Protein AF-A0A061MY81-F1 (afdb_monomer)

pLDDT: mean 91.56, std 10.03, range [40.41, 98.31]

Sequence (211 aa):
MEGIDSQPEEIVNRIEQLQTISQQIAKDVEDVEKTARQSHILAINTGIEAAHTRAGKHFAVIAEEIRKLAVASQHTGSVIAKSAQSIEHVATRTSTLLKEQEQTLQVKTNALVNTETHLATMFEETKRLEERITDGEQSMKGMQVKYVDVTKMLSNHVHTYEELLKRIEAMITAATAQHQQNLESTQSIQQLVNTVKSLRTNIQTLNNGID

Foldseek 3Di:
DVPPVVVLVVLLVVLVVLLVVLVVLLVVLVVQLVVLVVLLVVLVVQLVVLVVDPNSPVSNVVSVVSNVVSVVSNVVSVVSNVVSVVSNVVSVVVVVVSVVVVVVVVVVVVVVVVVVVVVVVVVVVVVVVVVVVVVVVVVVVVVVVVVVVVVVVVVVVVVVVVVVVVVVVVVVVVVVVVVVVVVVVVVVVVVVVVVVVVVVVVVVVVVVVVD

Structure (mmCIF, N/CA/C/O backbone):
data_AF-A0A061MY81-F1
#
_entry.id   AF-A0A061MY81-F1
#
loop_
_atom_site.group_PDB
_atom_site.id
_atom_site.type_symbol
_atom_site.label_atom_id
_atom_site.label_alt_id
_atom_site.label_comp_id
_atom_site.label_asym_id
_atom_site.label_entity_id
_atom_site.label_seq_id
_atom_site.pdbx_PDB_ins_code
_atom_site.Cartn_x
_atom_site.Cartn_y
_atom_site.Cartn_z
_atom_site.occupancy
_atom_site.B_iso_or_equiv
_ato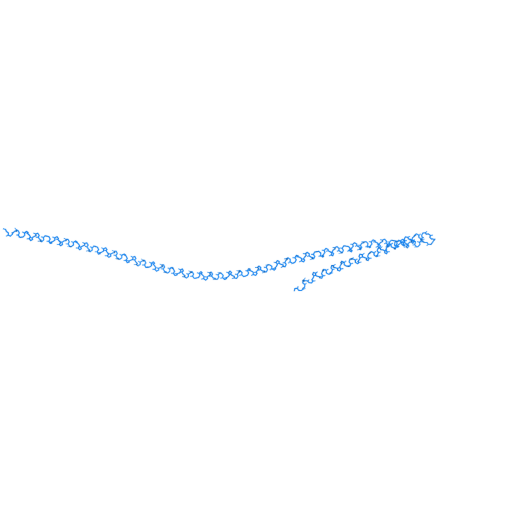m_site.auth_seq_id
_atom_site.auth_comp_id
_atom_site.auth_asym_id
_atom_site.auth_atom_id
_atom_site.pdbx_PDB_model_num
ATOM 1 N N . MET A 1 1 ? -6.930 -7.567 -17.021 1.00 44.19 1 MET A N 1
ATOM 2 C CA . MET A 1 1 ? -5.600 -7.263 -16.450 1.00 44.19 1 MET A CA 1
ATOM 3 C C . MET A 1 1 ? -4.443 -7.711 -17.348 1.00 44.19 1 MET A C 1
ATOM 5 O O . MET A 1 1 ? -3.347 -7.237 -17.120 1.00 44.19 1 MET A O 1
ATOM 9 N N . GLU A 1 2 ? -4.668 -8.487 -18.420 1.00 40.41 2 GLU A N 1
ATOM 10 C CA . GLU A 1 2 ? -3.607 -8.930 -19.357 1.00 40.41 2 GLU A CA 1
ATOM 11 C C . GLU A 1 2 ? -2.938 -7.818 -20.193 1.00 40.41 2 GLU A C 1
ATOM 13 O O . GLU A 1 2 ? -1.886 -8.045 -20.771 1.00 40.41 2 GLU A O 1
ATOM 18 N N . GLY A 1 3 ? -3.507 -6.608 -20.262 1.00 43.09 3 GLY A N 1
ATOM 19 C CA . GLY A 1 3 ? -2.946 -5.519 -21.077 1.00 43.09 3 GLY A CA 1
ATOM 20 C C . GLY A 1 3 ? -1.872 -4.659 -20.399 1.00 43.09 3 GLY A C 1
ATOM 21 O O . GLY A 1 3 ? -1.255 -3.845 -21.077 1.00 43.09 3 GLY A O 1
ATOM 22 N N . ILE A 1 4 ? -1.677 -4.783 -19.078 1.00 50.25 4 ILE A N 1
ATOM 23 C CA . ILE A 1 4 ? -0.690 -3.975 -18.333 1.00 50.25 4 ILE A CA 1
ATOM 24 C C . ILE A 1 4 ? 0.652 -4.712 -18.219 1.00 50.25 4 ILE A C 1
ATOM 26 O O . ILE A 1 4 ? 1.688 -4.059 -18.298 1.00 50.25 4 ILE A O 1
ATOM 30 N N . ASP A 1 5 ? 0.648 -6.045 -18.130 1.00 58.78 5 ASP A N 1
ATOM 31 C CA . ASP A 1 5 ? 1.885 -6.841 -18.054 1.00 58.78 5 ASP A CA 1
ATOM 32 C C . ASP A 1 5 ? 2.634 -6.932 -19.392 1.00 58.78 5 ASP A C 1
ATOM 34 O O . ASP A 1 5 ? 3.853 -7.069 -19.404 1.00 58.78 5 ASP A O 1
ATOM 38 N N . SER A 1 6 ? 1.951 -6.786 -20.533 1.00 61.38 6 SER A N 1
ATOM 39 C CA . SER A 1 6 ? 2.594 -6.913 -21.851 1.00 61.38 6 SER A CA 1
ATOM 40 C C . SER A 1 6 ? 3.306 -5.641 -22.330 1.00 61.38 6 SER A C 1
ATOM 42 O O . SER A 1 6 ? 4.163 -5.704 -23.210 1.00 61.38 6 SER A O 1
ATOM 44 N N . GLN A 1 7 ? 2.953 -4.465 -21.794 1.00 73.25 7 GLN A N 1
ATOM 45 C CA . GLN A 1 7 ? 3.527 -3.188 -22.243 1.00 73.25 7 GLN A CA 1
ATOM 46 C C . GLN A 1 7 ? 5.002 -3.008 -21.843 1.00 73.25 7 GLN A C 1
ATOM 48 O O . GLN A 1 7 ? 5.786 -2.593 -22.698 1.00 73.25 7 GLN A O 1
ATOM 53 N N . PRO A 1 8 ? 5.426 -3.316 -20.601 1.00 79.00 8 PRO A N 1
ATOM 54 C CA . PRO A 1 8 ? 6.834 -3.245 -20.218 1.00 79.00 8 PRO A CA 1
ATOM 55 C C . PRO A 1 8 ? 7.711 -4.186 -21.048 1.00 79.00 8 PRO A C 1
ATOM 57 O O . PRO A 1 8 ? 8.763 -3.763 -21.524 1.00 79.00 8 PRO A O 1
ATOM 60 N N . GLU A 1 9 ? 7.256 -5.420 -21.290 1.00 82.50 9 GLU A N 1
ATOM 61 C CA . GLU A 1 9 ? 7.977 -6.398 -22.116 1.00 82.50 9 GLU A CA 1
ATOM 62 C C . GLU A 1 9 ? 8.149 -5.919 -23.563 1.00 82.50 9 GLU A C 1
ATOM 64 O O . GLU A 1 9 ? 9.241 -6.011 -24.128 1.00 82.50 9 GLU A O 1
ATOM 69 N N . GLU A 1 10 ? 7.101 -5.339 -24.160 1.00 87.88 10 GLU A N 1
ATOM 70 C CA . GLU A 1 10 ? 7.182 -4.784 -25.512 1.00 87.88 10 GLU A CA 1
ATOM 71 C C . GLU A 1 10 ? 8.190 -3.624 -25.590 1.00 87.88 10 GLU A C 1
ATOM 73 O O . GLU A 1 10 ? 8.964 -3.523 -26.547 1.00 87.88 10 GLU A O 1
ATOM 78 N N . ILE A 1 11 ? 8.220 -2.752 -24.578 1.00 88.19 11 ILE A N 1
ATOM 79 C CA . ILE A 1 11 ? 9.163 -1.630 -24.533 1.00 88.19 11 ILE A CA 1
ATOM 80 C C . ILE A 1 11 ? 10.602 -2.138 -24.370 1.00 88.19 11 ILE A C 1
ATOM 82 O O . ILE A 1 11 ? 11.494 -1.637 -25.057 1.00 88.19 11 ILE A O 1
ATOM 86 N N . VAL A 1 12 ? 10.836 -3.138 -23.514 1.00 89.44 12 VAL A N 1
ATOM 87 C CA . VAL A 1 12 ? 12.160 -3.762 -23.347 1.00 89.44 12 VAL A CA 1
ATOM 88 C C . VAL A 1 12 ? 12.649 -4.345 -24.673 1.00 89.44 12 VAL A C 1
ATOM 90 O O . VAL A 1 12 ? 13.756 -4.022 -25.102 1.00 89.44 12 VAL A O 1
ATOM 93 N N . ASN A 1 13 ? 11.802 -5.090 -25.387 1.00 91.50 13 ASN A N 1
ATOM 94 C CA . ASN A 1 13 ? 12.148 -5.643 -26.698 1.00 91.50 13 ASN A CA 1
ATOM 95 C C . ASN A 1 13 ? 12.502 -4.537 -27.713 1.00 91.50 13 ASN A C 1
ATOM 97 O O . ASN A 1 13 ? 13.516 -4.608 -28.407 1.00 91.50 13 ASN A O 1
ATOM 101 N N . ARG A 1 14 ? 11.716 -3.453 -27.765 1.00 93.38 14 ARG A N 1
ATOM 102 C CA . ARG A 1 14 ? 12.001 -2.301 -28.643 1.00 93.38 14 ARG A CA 1
ATOM 103 C C . ARG A 1 14 ? 13.333 -1.620 -28.307 1.00 93.38 14 ARG A C 1
ATOM 105 O O . ARG A 1 14 ? 14.018 -1.149 -29.213 1.00 93.38 14 ARG A O 1
ATOM 112 N N . ILE A 1 15 ? 13.714 -1.564 -27.032 1.00 94.00 15 ILE A N 1
ATOM 113 C CA . ILE A 1 15 ? 15.009 -1.023 -26.596 1.00 94.00 15 ILE A CA 1
ATOM 114 C C . ILE A 1 15 ? 16.164 -1.914 -27.064 1.00 94.00 15 ILE A C 1
ATOM 116 O O . ILE A 1 15 ? 17.146 -1.394 -27.594 1.00 94.00 15 ILE A O 1
ATOM 120 N N . GLU A 1 16 ? 16.034 -3.235 -26.940 1.00 92.81 16 GLU A N 1
ATOM 121 C CA . GLU A 1 16 ? 17.033 -4.195 -27.436 1.00 92.81 16 GLU A CA 1
ATOM 122 C C . GLU A 1 16 ? 17.208 -4.095 -28.960 1.00 92.81 16 GLU A C 1
ATOM 124 O O . GLU A 1 16 ? 18.330 -4.105 -29.481 1.00 92.81 16 GLU A O 1
ATOM 129 N N . GLN A 1 17 ? 16.103 -3.909 -29.690 1.00 94.88 17 GLN A N 1
ATOM 130 C CA . GLN A 1 17 ? 16.137 -3.644 -31.129 1.00 94.88 17 GLN A CA 1
ATOM 131 C C . GLN A 1 17 ? 16.876 -2.338 -31.450 1.00 94.88 17 GLN A C 1
ATOM 133 O O . GLN A 1 17 ? 17.715 -2.323 -32.349 1.00 94.88 17 GLN A O 1
ATOM 138 N N . LEU A 1 18 ? 16.624 -1.252 -30.708 1.00 94.12 18 LEU A N 1
ATOM 139 C CA . LEU A 1 18 ? 17.331 0.023 -30.893 1.00 94.12 18 LEU A CA 1
ATOM 140 C C . LEU A 1 18 ? 18.836 -0.100 -30.639 1.00 94.12 18 LEU A C 1
ATOM 142 O O . LEU A 1 18 ? 19.625 0.473 -31.390 1.00 94.12 18 LEU A O 1
ATOM 146 N N . GLN A 1 19 ? 19.244 -0.854 -29.616 1.00 93.44 19 GLN A N 1
ATOM 147 C CA . GLN A 1 19 ? 20.658 -1.123 -29.344 1.00 93.44 19 GLN A CA 1
ATOM 148 C C . GLN A 1 19 ? 21.304 -1.893 -30.499 1.00 93.44 19 GLN A C 1
ATOM 150 O O . GLN A 1 19 ? 22.361 -1.495 -30.988 1.00 93.44 19 GLN A O 1
ATOM 155 N N . THR A 1 20 ? 20.629 -2.931 -30.997 1.00 95.25 20 THR A N 1
ATOM 156 C CA . THR A 1 20 ? 21.100 -3.735 -32.135 1.00 95.25 20 THR A CA 1
ATOM 157 C C . THR A 1 20 ? 21.240 -2.888 -33.403 1.00 95.25 20 THR A C 1
ATOM 159 O O . THR A 1 20 ? 22.268 -2.930 -34.077 1.00 95.25 20 THR A O 1
ATOM 162 N N . ILE A 1 21 ? 20.232 -2.066 -33.713 1.00 95.88 21 ILE A N 1
ATOM 163 C CA . ILE A 1 21 ? 20.251 -1.156 -34.867 1.00 95.88 21 ILE A CA 1
ATOM 164 C C . ILE A 1 21 ? 21.382 -0.134 -34.727 1.00 95.88 21 ILE A C 1
ATOM 166 O O . ILE A 1 21 ? 22.098 0.116 -35.692 1.00 95.88 21 ILE A O 1
ATOM 170 N N . SER A 1 22 ? 21.579 0.436 -33.537 1.00 95.25 22 SER A N 1
ATOM 171 C CA . SER A 1 22 ? 22.653 1.402 -33.292 1.00 95.25 22 SER A CA 1
ATOM 172 C C . SER A 1 22 ? 24.045 0.801 -33.521 1.00 95.25 22 SER A C 1
ATOM 174 O O . SER A 1 22 ? 24.882 1.403 -34.195 1.00 95.25 22 SER A O 1
ATOM 176 N N . GLN A 1 23 ? 24.272 -0.424 -33.038 1.00 93.94 23 GLN A N 1
ATOM 177 C CA . GLN A 1 23 ? 25.519 -1.159 -33.271 1.00 93.94 23 GLN A CA 1
ATOM 178 C C . GLN A 1 23 ? 25.744 -1.443 -34.759 1.00 93.94 23 GLN A C 1
ATOM 180 O O . GLN A 1 23 ? 26.863 -1.297 -35.255 1.00 93.94 23 GLN A O 1
ATOM 185 N N . GLN A 1 24 ? 24.683 -1.795 -35.490 1.00 96.69 24 GLN A N 1
ATOM 186 C CA . GLN A 1 24 ? 24.767 -1.996 -36.933 1.00 96.69 24 GLN A CA 1
ATOM 187 C C . GLN A 1 24 ? 25.107 -0.690 -37.668 1.00 96.69 24 GLN A C 1
ATOM 189 O O . GLN A 1 24 ? 25.999 -0.693 -38.511 1.00 96.69 24 GLN A O 1
ATOM 194 N N . ILE A 1 25 ? 24.486 0.437 -37.299 1.00 95.56 25 ILE A N 1
ATOM 195 C CA . ILE A 1 25 ? 24.810 1.756 -37.868 1.00 95.56 25 ILE A CA 1
ATOM 196 C C . ILE A 1 25 ? 26.280 2.108 -37.619 1.00 95.56 25 ILE A C 1
ATOM 198 O O . ILE A 1 25 ? 26.953 2.592 -38.526 1.00 95.56 25 ILE A O 1
ATOM 202 N N . ALA A 1 26 ? 26.798 1.863 -36.412 1.00 93.88 26 ALA A N 1
ATOM 203 C CA . ALA A 1 26 ? 28.199 2.134 -36.095 1.00 93.88 26 ALA A CA 1
ATOM 204 C C . ALA A 1 26 ? 29.157 1.344 -37.004 1.00 93.88 26 ALA A C 1
ATOM 206 O O . ALA A 1 26 ? 30.135 1.903 -37.503 1.00 93.88 26 ALA A O 1
ATOM 207 N N . LYS A 1 27 ? 28.838 0.073 -37.277 1.00 95.44 27 LYS A N 1
ATOM 208 C CA . LYS A 1 27 ? 29.596 -0.775 -38.203 1.00 95.44 27 LYS A CA 1
ATOM 209 C C . LYS A 1 27 ? 29.506 -0.284 -39.650 1.00 95.44 27 LYS A C 1
ATOM 211 O O . LYS A 1 27 ? 30.526 -0.179 -40.325 1.00 95.44 27 LYS A O 1
ATOM 216 N N . ASP A 1 28 ? 28.310 0.068 -40.114 1.00 95.75 28 ASP A N 1
ATOM 217 C CA . ASP A 1 28 ? 28.108 0.575 -41.476 1.00 95.75 28 ASP A CA 1
ATOM 218 C C . ASP A 1 28 ? 28.872 1.895 -41.694 1.00 95.75 28 ASP A C 1
ATOM 220 O O . ASP A 1 28 ? 29.457 2.127 -42.755 1.00 95.75 28 ASP A O 1
ATOM 224 N N . VAL A 1 29 ? 28.930 2.754 -40.670 1.00 96.06 29 VAL A N 1
ATOM 225 C CA . VAL A 1 29 ? 29.738 3.980 -40.693 1.00 96.06 29 VAL A CA 1
ATOM 226 C C . VAL A 1 29 ? 31.232 3.671 -40.789 1.00 96.06 29 VAL A C 1
ATOM 228 O O . VAL A 1 29 ? 31.928 4.342 -41.551 1.00 96.06 29 VAL A O 1
ATOM 231 N N . GLU A 1 30 ? 31.737 2.662 -40.076 1.00 94.56 30 GLU A N 1
ATOM 232 C CA . GLU A 1 30 ? 33.145 2.249 -40.164 1.00 94.56 30 GLU A CA 1
ATOM 233 C C . GLU A 1 30 ? 33.531 1.857 -41.604 1.00 94.56 30 GLU A C 1
ATOM 235 O O . GLU A 1 30 ? 34.583 2.271 -42.114 1.00 94.56 30 GLU A O 1
ATOM 240 N N . ASP A 1 31 ? 32.649 1.128 -42.294 1.00 95.69 31 ASP A N 1
ATOM 241 C CA . ASP A 1 31 ? 32.826 0.732 -43.694 1.00 95.69 31 ASP A CA 1
ATOM 242 C C . ASP A 1 31 ? 32.779 1.936 -44.656 1.00 95.69 31 ASP A C 1
ATOM 244 O O . ASP A 1 31 ? 33.599 2.038 -45.583 1.00 95.69 31 ASP A O 1
ATOM 248 N N . VAL A 1 32 ? 31.877 2.897 -44.417 1.00 94.19 32 VAL A N 1
ATOM 249 C CA . VAL A 1 32 ? 31.821 4.164 -45.169 1.00 94.19 32 VAL A CA 1
ATOM 250 C C . VAL A 1 32 ? 33.107 4.962 -44.976 1.00 94.19 32 VAL A C 1
ATOM 252 O O . VAL A 1 32 ? 33.710 5.406 -45.955 1.00 94.19 32 VAL A O 1
ATOM 255 N N . GLU A 1 33 ? 33.586 5.106 -43.741 1.00 93.94 33 GLU A N 1
ATOM 256 C CA . GLU A 1 33 ? 34.829 5.822 -43.470 1.00 93.94 33 GLU A CA 1
ATOM 257 C C . GLU A 1 33 ? 36.039 5.142 -44.122 1.00 93.94 33 GLU A C 1
ATOM 259 O O . GLU A 1 33 ? 36.937 5.825 -44.624 1.00 93.94 33 GLU A O 1
ATOM 264 N N . LYS A 1 34 ? 36.076 3.804 -44.149 1.00 95.25 34 LYS A N 1
ATOM 265 C CA . LYS A 1 34 ? 37.119 3.035 -44.841 1.00 95.25 34 LYS A CA 1
ATOM 266 C C . LYS A 1 34 ? 37.104 3.309 -46.343 1.00 95.25 34 LYS A C 1
ATOM 268 O O . LYS A 1 34 ? 38.159 3.602 -46.912 1.00 95.25 34 LYS A O 1
ATOM 273 N N . THR A 1 35 ? 35.926 3.289 -46.961 1.00 94.00 35 THR A N 1
ATOM 274 C CA . THR A 1 35 ? 35.744 3.591 -48.389 1.00 94.00 35 THR A CA 1
ATOM 275 C C . THR A 1 35 ? 36.138 5.035 -48.707 1.00 94.00 35 THR A C 1
ATOM 277 O O . THR A 1 35 ? 36.838 5.302 -49.688 1.00 94.00 35 THR A O 1
ATOM 280 N N . ALA A 1 36 ? 35.765 5.977 -47.841 1.00 95.06 36 ALA A N 1
ATOM 281 C CA . ALA A 1 36 ? 36.130 7.378 -47.975 1.00 95.06 36 ALA A CA 1
ATOM 282 C C . ALA A 1 36 ? 37.646 7.591 -47.812 1.00 95.06 36 ALA A C 1
ATOM 284 O O . ALA A 1 36 ? 38.254 8.292 -48.617 1.00 95.06 36 ALA A O 1
ATOM 285 N N . ARG A 1 37 ? 38.302 6.924 -46.847 1.00 94.75 37 ARG A N 1
ATOM 286 C CA . ARG A 1 37 ? 39.774 6.929 -46.702 1.00 94.75 37 ARG A CA 1
ATOM 287 C C . ARG A 1 37 ? 40.472 6.409 -47.961 1.00 94.75 37 ARG A C 1
ATOM 289 O O . ARG A 1 37 ? 41.412 7.040 -48.437 1.00 94.75 37 ARG A O 1
ATOM 296 N N . GLN A 1 38 ? 40.007 5.295 -48.522 1.00 95.69 38 GLN A N 1
ATOM 297 C CA . GLN A 1 38 ? 40.564 4.738 -49.759 1.00 95.69 38 GLN A CA 1
ATOM 298 C C . GLN A 1 38 ? 40.377 5.687 -50.947 1.00 95.69 38 GLN A C 1
ATOM 300 O O . GLN A 1 38 ? 41.323 5.927 -51.695 1.00 95.69 38 GLN A O 1
ATOM 305 N N . SER A 1 39 ? 39.188 6.279 -51.080 1.00 93.94 39 SER A N 1
ATOM 306 C CA . SER A 1 39 ? 38.881 7.259 -52.128 1.00 93.94 39 SER A CA 1
ATOM 307 C C . SER A 1 39 ? 39.744 8.515 -52.002 1.00 93.94 39 SER A C 1
ATOM 309 O O . SER A 1 39 ? 40.225 9.030 -53.006 1.00 93.94 39 SER A O 1
ATOM 311 N N . HIS A 1 40 ? 40.012 8.969 -50.772 1.00 93.06 40 HIS A N 1
ATOM 312 C CA . HIS A 1 40 ? 40.927 10.076 -50.495 1.00 93.06 40 HIS A CA 1
ATOM 313 C C . HIS A 1 40 ? 42.346 9.749 -50.989 1.00 93.06 40 HIS A C 1
ATOM 315 O O . HIS A 1 40 ? 42.937 10.534 -51.729 1.00 93.06 40 HIS A O 1
ATOM 321 N N . ILE A 1 41 ? 42.885 8.576 -50.637 1.00 93.81 41 ILE A N 1
ATOM 322 C CA . ILE A 1 41 ? 44.226 8.149 -51.074 1.00 93.81 41 ILE A CA 1
ATOM 323 C C . ILE A 1 41 ? 44.290 8.039 -52.604 1.00 93.81 41 ILE A C 1
ATOM 325 O O . ILE A 1 41 ? 45.233 8.534 -53.222 1.00 93.81 41 ILE A O 1
ATOM 329 N N . LEU A 1 42 ? 43.272 7.440 -53.229 1.00 93.25 42 LEU A N 1
ATOM 330 C CA . LEU A 1 42 ? 43.200 7.300 -54.683 1.00 93.25 42 LEU A CA 1
ATOM 331 C C . LEU A 1 42 ? 43.140 8.663 -55.386 1.00 93.25 42 LEU A C 1
ATOM 333 O O . LEU A 1 42 ? 43.816 8.864 -56.396 1.00 93.25 42 LEU A O 1
ATOM 337 N N . ALA A 1 43 ? 42.376 9.607 -54.836 1.00 93.19 43 ALA A N 1
ATOM 338 C CA . ALA A 1 43 ? 42.283 10.974 -55.332 1.00 93.19 43 ALA A CA 1
ATOM 339 C C . ALA A 1 43 ? 43.627 11.707 -55.260 1.00 93.19 43 ALA A C 1
ATOM 341 O O . ALA A 1 43 ? 44.030 12.328 -56.239 1.00 93.19 43 ALA A O 1
ATOM 342 N N . ILE A 1 44 ? 44.360 11.586 -54.147 1.00 89.94 44 ILE A N 1
ATOM 343 C CA . ILE A 1 44 ? 45.707 12.165 -54.017 1.00 89.94 44 ILE A CA 1
ATOM 344 C C . ILE A 1 44 ? 46.647 11.574 -55.072 1.00 89.94 44 ILE A C 1
ATOM 346 O O . ILE A 1 44 ? 47.293 12.326 -55.799 1.00 89.94 44 ILE A O 1
ATOM 350 N N . ASN A 1 45 ? 46.684 10.245 -55.202 1.00 89.75 45 ASN A N 1
ATOM 351 C CA . ASN A 1 45 ? 47.548 9.569 -56.173 1.00 89.75 45 ASN A CA 1
ATOM 352 C C . ASN A 1 45 ? 47.216 9.986 -57.615 1.00 89.75 45 ASN A C 1
ATOM 354 O O . ASN A 1 45 ? 48.114 10.263 -58.405 1.00 89.75 45 ASN A O 1
ATOM 358 N N . THR A 1 46 ? 45.925 10.107 -57.939 1.00 90.38 46 THR A N 1
ATOM 359 C CA . THR A 1 46 ? 45.459 10.558 -59.260 1.00 90.38 46 THR A CA 1
ATOM 360 C C . THR A 1 46 ? 45.812 12.024 -59.5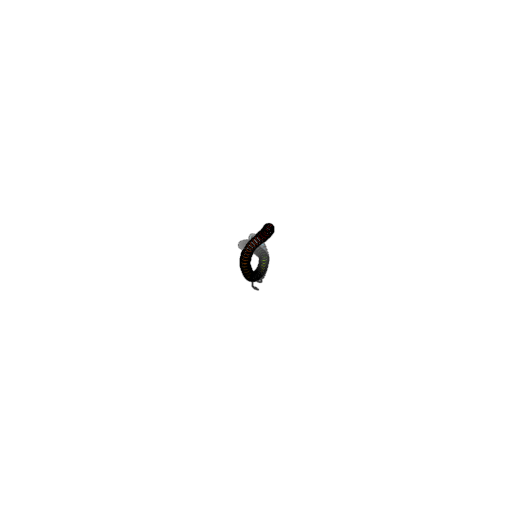12 1.00 90.38 46 THR A C 1
ATOM 362 O O . THR A 1 46 ? 46.211 12.377 -60.618 1.00 90.38 46 THR A O 1
ATOM 365 N N . GLY A 1 47 ? 45.704 12.884 -58.495 1.00 89.69 47 GLY A N 1
ATOM 366 C CA . GLY A 1 47 ? 46.091 14.292 -58.584 1.00 89.69 47 GLY A CA 1
ATOM 367 C C . GLY A 1 47 ? 47.591 14.479 -58.827 1.00 89.69 47 GLY A C 1
ATOM 368 O O . GLY A 1 47 ? 47.976 15.314 -59.645 1.00 89.69 47 GLY A O 1
ATOM 369 N N . ILE A 1 48 ? 48.431 13.666 -58.176 1.00 85.88 48 ILE A N 1
ATOM 370 C CA . ILE A 1 48 ? 49.886 13.640 -58.399 1.00 85.88 48 ILE A CA 1
ATOM 371 C C . ILE A 1 48 ? 50.198 13.214 -59.840 1.00 85.88 48 ILE A C 1
ATOM 373 O O . ILE A 1 48 ? 50.949 13.900 -60.534 1.00 85.88 48 ILE A O 1
ATOM 377 N N . GLU A 1 49 ? 49.584 12.132 -60.321 1.00 87.25 49 GLU A N 1
ATOM 378 C CA . GLU A 1 49 ? 49.803 11.621 -61.682 1.00 87.25 49 GLU A CA 1
ATOM 379 C C . GLU A 1 49 ? 49.307 12.608 -62.758 1.00 87.25 49 GLU A C 1
ATOM 381 O O . GLU A 1 49 ? 49.952 12.837 -63.786 1.00 87.25 49 GLU A O 1
ATOM 386 N N . ALA A 1 50 ? 48.188 13.286 -62.495 1.00 87.44 50 ALA A N 1
ATOM 387 C CA . ALA A 1 50 ? 47.648 14.334 -63.352 1.00 87.44 50 ALA A CA 1
ATOM 388 C C . ALA A 1 50 ? 48.589 15.550 -63.476 1.00 87.44 50 ALA A C 1
ATOM 390 O O . ALA A 1 50 ? 48.620 16.194 -64.525 1.00 87.44 50 ALA A O 1
ATOM 391 N N . ALA A 1 51 ? 49.395 15.856 -62.456 1.00 83.44 51 ALA A N 1
ATOM 392 C CA . ALA A 1 51 ? 50.408 16.910 -62.535 1.00 83.44 51 ALA A CA 1
ATOM 393 C C . ALA A 1 51 ? 51.624 16.514 -63.400 1.00 83.44 51 ALA A C 1
ATOM 395 O O . ALA A 1 51 ? 52.330 17.390 -63.901 1.00 83.44 51 ALA A O 1
ATOM 396 N N . HIS A 1 52 ? 51.859 15.212 -63.601 1.00 80.12 52 HIS A N 1
ATOM 397 C CA . HIS A 1 52 ? 53.019 14.677 -64.322 1.00 80.12 52 HIS A CA 1
ATOM 398 C C . HIS A 1 52 ? 52.809 14.593 -65.849 1.00 80.12 52 HIS A C 1
ATOM 400 O O . HIS A 1 52 ? 53.770 14.509 -66.615 1.00 80.12 52 HIS A O 1
ATOM 406 N N . THR A 1 53 ? 51.561 14.637 -66.327 1.00 78.44 53 THR A N 1
ATOM 407 C CA . THR A 1 53 ? 51.217 14.414 -67.743 1.00 78.44 53 THR A CA 1
ATOM 408 C C . THR A 1 53 ? 50.783 15.697 -68.464 1.00 78.44 53 THR A C 1
ATOM 410 O O . THR A 1 53 ? 50.079 16.544 -67.918 1.00 78.44 53 THR A O 1
ATOM 413 N N . ARG A 1 54 ? 51.133 15.840 -69.755 1.00 65.94 54 ARG A N 1
ATOM 414 C CA . ARG A 1 54 ? 50.780 17.023 -70.582 1.00 65.94 54 ARG A CA 1
ATOM 415 C C . ARG A 1 54 ? 49.266 17.269 -70.738 1.00 65.94 54 ARG A C 1
ATOM 417 O O . ARG A 1 54 ? 48.880 18.386 -71.068 1.00 65.94 54 ARG A O 1
ATOM 424 N N . ALA A 1 55 ? 48.420 16.260 -70.506 1.00 71.19 55 ALA A N 1
ATOM 425 C CA . ALA A 1 55 ? 46.958 16.328 -70.645 1.00 71.19 55 ALA A CA 1
ATOM 426 C C . ALA A 1 55 ? 46.191 16.333 -69.300 1.00 71.19 55 ALA A C 1
ATOM 428 O O . ALA A 1 55 ? 44.960 16.361 -69.292 1.00 71.19 55 ALA A O 1
ATOM 429 N N . GLY A 1 56 ? 46.883 16.326 -68.156 1.00 78.31 56 GLY A N 1
ATOM 430 C CA . GLY A 1 56 ? 46.281 16.023 -66.854 1.00 78.31 56 GLY A CA 1
ATOM 431 C C . GLY A 1 56 ? 45.416 17.113 -66.210 1.00 78.31 56 GLY A C 1
ATOM 432 O O . GLY A 1 56 ? 44.827 16.870 -65.163 1.00 78.31 56 GLY A O 1
ATOM 433 N N . LYS A 1 57 ? 45.241 18.292 -66.828 1.00 79.62 57 LYS A N 1
ATOM 434 C CA . LYS A 1 57 ? 44.425 19.386 -66.253 1.00 79.62 57 LYS A CA 1
ATOM 435 C C . LYS A 1 57 ? 42.995 18.965 -65.882 1.00 79.62 57 LYS A C 1
ATOM 437 O O . LYS A 1 57 ? 42.522 19.340 -64.817 1.00 79.62 57 LYS A O 1
ATOM 442 N N . HIS A 1 58 ? 42.318 18.183 -66.726 1.00 79.56 58 HIS A N 1
ATOM 443 C CA . HIS A 1 58 ? 40.955 17.714 -66.438 1.00 79.56 58 HIS A CA 1
ATOM 444 C C . HIS A 1 58 ? 40.936 16.633 -65.344 1.00 79.56 58 HIS A C 1
ATOM 446 O O . HIS A 1 58 ? 40.071 16.656 -64.472 1.00 79.56 58 HIS A O 1
ATOM 452 N N . PHE A 1 59 ? 41.927 15.735 -65.335 1.00 85.06 59 PHE A N 1
ATOM 453 C CA . PHE A 1 59 ? 42.066 14.702 -64.303 1.00 85.06 59 PHE A CA 1
ATOM 454 C C . PHE A 1 59 ? 42.406 15.285 -62.927 1.00 85.06 59 PHE A C 1
ATOM 456 O O . PHE A 1 59 ? 41.911 14.781 -61.924 1.00 85.06 59 PHE A O 1
ATOM 463 N N . ALA A 1 60 ? 43.166 16.381 -62.869 1.00 87.31 60 ALA A N 1
ATOM 464 C CA . ALA A 1 60 ? 43.467 17.084 -61.624 1.00 87.31 60 ALA A CA 1
ATOM 465 C C . ALA A 1 60 ? 42.207 17.686 -60.975 1.00 87.31 60 ALA A C 1
ATOM 467 O O . ALA A 1 60 ? 42.049 17.612 -59.758 1.00 87.31 60 ALA A O 1
ATOM 468 N N . VAL A 1 61 ? 41.282 18.233 -61.778 1.00 89.06 61 VAL A N 1
ATOM 469 C CA . VAL A 1 61 ? 39.998 18.760 -61.278 1.00 89.06 61 VAL A CA 1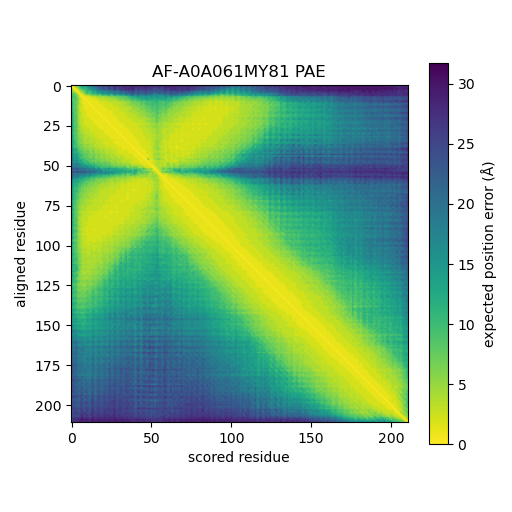
ATOM 470 C C . VAL A 1 61 ? 39.121 17.632 -60.731 1.00 89.06 61 VAL A C 1
ATOM 472 O O . VAL A 1 61 ? 38.565 17.765 -59.645 1.00 89.06 61 VAL A O 1
ATOM 475 N N . ILE A 1 62 ? 39.040 16.504 -61.444 1.00 90.06 62 ILE A N 1
ATOM 476 C CA . ILE A 1 62 ? 38.283 15.325 -60.994 1.00 90.06 62 ILE A CA 1
ATOM 477 C C . ILE A 1 62 ? 38.876 14.762 -59.695 1.00 90.06 62 ILE A C 1
ATOM 479 O O . ILE A 1 62 ? 38.137 14.467 -58.760 1.00 90.06 62 ILE A O 1
ATOM 483 N N . ALA A 1 63 ? 40.203 14.649 -59.610 1.00 92.25 63 ALA A N 1
ATOM 484 C CA . ALA A 1 63 ? 40.896 14.178 -58.417 1.00 92.25 63 ALA A CA 1
ATOM 485 C C . ALA A 1 63 ? 40.618 15.070 -57.196 1.00 92.25 63 ALA A C 1
ATOM 487 O O . ALA A 1 63 ? 40.300 14.561 -56.123 1.00 92.25 63 ALA A O 1
ATOM 488 N N . GLU A 1 64 ? 40.667 16.394 -57.354 1.00 92.62 64 GLU A N 1
ATOM 489 C CA . GLU A 1 64 ? 40.352 17.321 -56.262 1.00 92.62 64 GLU A CA 1
ATOM 490 C C . GLU A 1 64 ? 38.886 17.212 -55.812 1.00 92.62 64 GLU A C 1
ATOM 492 O O . GLU A 1 64 ? 38.601 17.271 -54.615 1.00 92.62 64 GLU A O 1
ATOM 497 N N . GLU A 1 65 ? 37.954 16.983 -56.738 1.00 94.38 65 GLU A N 1
ATOM 498 C CA . GLU A 1 65 ? 36.542 16.813 -56.395 1.00 94.38 65 GLU A CA 1
ATOM 499 C C . GLU A 1 65 ? 36.277 15.488 -55.659 1.00 94.38 65 GLU A C 1
ATOM 501 O O . GLU A 1 65 ? 35.576 15.474 -54.646 1.00 94.38 65 GLU A O 1
ATOM 506 N N . ILE A 1 66 ? 36.923 14.389 -56.073 1.00 94.25 66 ILE A N 1
ATOM 507 C CA . ILE A 1 66 ? 36.875 13.108 -55.342 1.00 94.25 66 ILE A CA 1
ATOM 508 C C . ILE A 1 66 ? 37.471 13.273 -53.938 1.00 94.25 66 ILE A C 1
ATOM 510 O O . ILE A 1 66 ? 36.910 12.759 -52.969 1.00 94.25 66 ILE A O 1
ATOM 514 N N . ARG A 1 67 ? 38.574 14.021 -53.794 1.00 94.25 67 ARG A N 1
ATOM 515 C CA . ARG A 1 67 ? 39.190 14.297 -52.488 1.00 94.25 67 ARG A CA 1
ATOM 516 C C . ARG A 1 67 ? 38.226 15.041 -51.563 1.00 94.25 67 ARG A C 1
ATOM 518 O O . ARG A 1 67 ? 38.080 14.660 -50.402 1.00 94.25 67 ARG A O 1
ATOM 525 N N . LYS A 1 68 ? 37.545 16.075 -52.066 1.00 95.25 68 LYS A N 1
ATOM 526 C CA . LYS A 1 68 ? 36.536 16.820 -51.296 1.00 95.25 68 LYS A CA 1
ATOM 527 C C . LYS A 1 68 ? 35.361 15.935 -50.889 1.00 95.25 68 LYS A C 1
ATOM 529 O O . LYS A 1 68 ? 34.975 15.970 -49.723 1.00 95.25 68 LYS A O 1
ATOM 534 N N . LEU A 1 69 ? 34.838 15.115 -51.805 1.00 95.12 69 LEU A N 1
ATOM 535 C CA . LEU A 1 69 ? 33.761 14.162 -51.510 1.00 95.12 69 LEU A CA 1
ATOM 536 C C . LEU A 1 69 ? 34.177 13.144 -50.444 1.00 95.12 69 LEU A C 1
ATOM 538 O O . LEU A 1 69 ? 33.403 12.859 -49.534 1.00 95.12 69 LEU A O 1
ATOM 542 N N . ALA A 1 70 ? 35.411 12.644 -50.506 1.00 94.81 70 ALA A N 1
ATOM 543 C CA . ALA A 1 70 ? 35.949 11.726 -49.511 1.00 94.81 70 ALA A CA 1
ATOM 544 C C . ALA A 1 70 ? 36.047 12.368 -48.115 1.00 94.81 70 ALA A C 1
ATOM 546 O O . ALA A 1 70 ? 35.620 11.767 -47.130 1.00 94.81 70 ALA A O 1
ATOM 547 N N . VAL A 1 71 ? 36.549 13.603 -48.018 1.00 94.75 71 VAL A N 1
ATOM 548 C CA . VAL A 1 71 ? 36.610 14.345 -46.744 1.00 94.75 71 VAL A CA 1
ATOM 549 C C . VAL A 1 71 ? 35.207 14.642 -46.205 1.00 94.75 71 VAL A C 1
ATOM 551 O O . VAL A 1 71 ? 34.952 14.454 -45.015 1.00 94.75 71 VAL A O 1
ATOM 554 N N . ALA A 1 72 ? 34.278 15.058 -47.069 1.00 95.19 72 ALA A N 1
ATOM 555 C CA . ALA A 1 72 ? 32.888 15.282 -46.685 1.00 95.19 72 ALA A CA 1
ATOM 556 C C . ALA A 1 72 ? 32.223 13.988 -46.185 1.00 95.19 72 ALA A C 1
ATOM 558 O O . ALA A 1 72 ? 31.569 13.999 -45.148 1.00 95.19 72 ALA A O 1
ATOM 559 N N . SER A 1 73 ? 32.456 12.859 -46.863 1.00 95.62 73 SER A N 1
ATOM 560 C CA . SER A 1 73 ? 31.936 11.545 -46.473 1.00 95.62 73 SER A CA 1
ATOM 561 C C . SER A 1 73 ? 32.464 11.090 -45.108 1.00 95.62 73 SER A C 1
ATOM 563 O O . SER A 1 73 ? 31.678 10.625 -44.286 1.00 95.62 73 SER A O 1
ATOM 565 N N . GLN A 1 74 ? 33.752 11.303 -44.814 1.00 94.06 74 GLN A N 1
ATOM 566 C CA . GLN A 1 74 ? 34.320 11.050 -43.480 1.00 94.06 74 GLN A CA 1
ATOM 567 C C . GLN A 1 74 ? 33.662 11.917 -42.404 1.00 94.06 74 GLN A C 1
ATOM 569 O O . GLN A 1 74 ? 33.325 11.428 -41.327 1.00 94.06 74 GLN A O 1
ATOM 574 N N . HIS A 1 75 ? 33.454 13.203 -42.694 1.00 94.69 75 HIS A N 1
ATOM 575 C CA . HIS A 1 75 ? 32.791 14.105 -41.759 1.00 94.69 75 HIS A CA 1
ATOM 576 C C . HIS A 1 75 ? 31.352 13.659 -41.469 1.00 94.69 75 HIS A C 1
ATOM 578 O O . HIS A 1 75 ? 30.968 13.547 -40.305 1.00 94.69 75 HIS A O 1
ATOM 584 N N . THR A 1 76 ? 30.575 13.346 -42.509 1.00 95.12 76 THR A N 1
ATOM 585 C CA . THR A 1 76 ? 29.212 12.823 -42.369 1.00 95.12 76 THR A CA 1
ATOM 586 C C . THR A 1 76 ? 29.190 11.505 -41.596 1.00 95.12 76 THR A C 1
ATOM 588 O O . THR A 1 76 ? 28.368 11.365 -40.693 1.00 95.12 76 THR A O 1
ATOM 591 N N . GLY A 1 77 ? 30.117 10.582 -41.876 1.00 95.19 77 GLY A N 1
ATOM 592 C CA . GLY A 1 77 ? 30.277 9.340 -41.116 1.00 95.19 77 GLY A CA 1
ATOM 593 C C . GLY A 1 77 ? 30.457 9.607 -39.621 1.00 95.19 77 GLY A C 1
ATOM 594 O O . GLY A 1 77 ? 29.688 9.101 -38.808 1.00 95.19 77 GLY A O 1
ATOM 595 N N . SER A 1 78 ? 31.368 10.513 -39.255 1.00 94.12 78 SER A N 1
ATOM 596 C CA . SER A 1 78 ? 31.589 10.894 -37.854 1.00 94.12 78 SER A CA 1
ATOM 597 C C . SER A 1 78 ? 30.335 11.458 -37.171 1.00 94.12 78 SER A C 1
ATOM 599 O O . SER A 1 78 ? 30.085 11.171 -35.998 1.00 94.12 78 SER A O 1
ATOM 601 N N . VAL A 1 79 ? 29.518 12.245 -37.881 1.00 96.44 79 VAL A N 1
ATOM 602 C CA . VAL A 1 79 ? 28.241 12.743 -37.340 1.00 96.44 79 VAL A CA 1
ATOM 603 C C . VAL A 1 79 ? 27.254 11.593 -37.119 1.00 96.44 79 VAL A C 1
ATOM 605 O O . VAL A 1 79 ? 26.654 11.521 -36.048 1.00 96.44 79 VAL A O 1
ATOM 608 N N . ILE A 1 80 ? 27.127 10.668 -38.076 1.00 96.25 80 ILE A N 1
ATOM 609 C CA . ILE A 1 80 ? 26.235 9.504 -37.954 1.00 96.25 80 ILE A CA 1
ATOM 610 C C . ILE A 1 80 ? 26.674 8.598 -36.793 1.00 96.25 80 ILE A C 1
ATOM 612 O O . ILE A 1 80 ? 25.828 8.184 -36.002 1.00 96.25 80 ILE A O 1
ATOM 616 N N . ALA A 1 81 ? 27.978 8.353 -36.622 1.00 94.56 81 ALA A N 1
ATOM 617 C CA . ALA A 1 81 ? 28.504 7.585 -35.489 1.00 94.56 81 ALA A CA 1
ATOM 618 C C . ALA A 1 81 ? 28.121 8.211 -34.139 1.00 94.56 81 ALA A C 1
ATOM 620 O O . ALA A 1 81 ? 27.676 7.511 -33.230 1.00 94.56 81 ALA A O 1
ATOM 621 N N . LYS A 1 82 ? 28.224 9.541 -34.013 1.00 96.06 82 LYS A N 1
ATOM 622 C CA . LYS A 1 82 ? 27.787 10.255 -32.802 1.00 96.06 82 LYS A CA 1
ATOM 623 C C . LYS A 1 82 ? 26.286 10.109 -32.562 1.00 96.06 82 LYS A C 1
ATOM 625 O O . LYS A 1 82 ? 25.866 9.942 -31.419 1.00 96.06 82 LYS A O 1
ATOM 630 N N . SER A 1 83 ? 25.473 10.157 -33.618 1.00 96.06 83 SER A N 1
ATOM 631 C CA . SER A 1 83 ? 24.030 9.925 -33.509 1.00 96.06 83 SER A CA 1
ATOM 632 C C . SER A 1 83 ? 23.711 8.502 -33.048 1.00 96.06 83 SER A C 1
ATOM 634 O O . SER A 1 83 ? 22.893 8.347 -32.145 1.00 96.06 83 SER A O 1
ATOM 636 N N . ALA A 1 84 ? 24.384 7.483 -33.591 1.00 95.25 84 ALA A N 1
ATOM 637 C CA . ALA A 1 84 ? 24.236 6.096 -33.148 1.00 95.25 84 ALA A CA 1
ATOM 638 C C . ALA A 1 84 ? 24.597 5.946 -31.659 1.00 95.25 84 ALA A C 1
ATOM 640 O O . ALA A 1 84 ? 23.785 5.484 -30.856 1.00 95.25 84 ALA A O 1
ATOM 641 N N . GLN A 1 85 ? 25.750 6.473 -31.243 1.00 95.56 85 GLN A N 1
ATOM 642 C CA . GLN A 1 85 ? 26.154 6.462 -29.835 1.00 95.56 85 GLN A CA 1
ATOM 643 C C . GLN A 1 85 ? 25.119 7.151 -28.928 1.00 95.56 85 GLN A C 1
ATOM 645 O O . GLN A 1 85 ? 24.814 6.673 -27.834 1.00 95.56 85 GLN A O 1
ATOM 650 N N . SER A 1 86 ? 24.531 8.262 -29.382 1.00 96.69 86 SER A N 1
ATOM 651 C CA . SER A 1 86 ? 23.472 8.935 -28.631 1.00 96.69 86 SER A CA 1
ATOM 652 C C . SER A 1 86 ? 22.205 8.083 -28.512 1.00 96.69 86 SER A C 1
ATOM 654 O O . SER A 1 86 ? 21.578 8.096 -27.453 1.00 96.69 86 SER A O 1
ATOM 656 N N . ILE A 1 87 ? 21.818 7.355 -29.565 1.00 95.50 87 ILE A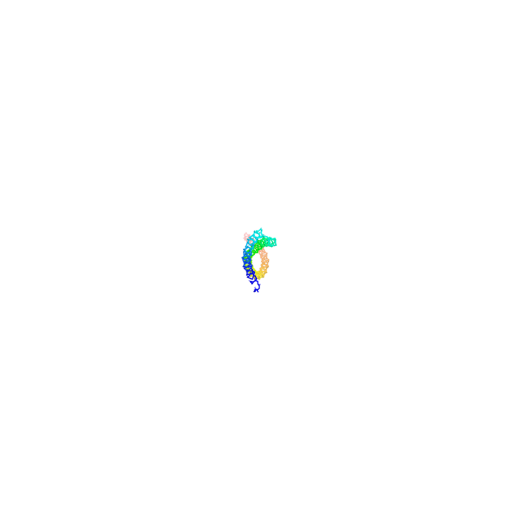 N 1
ATOM 657 C CA . ILE A 1 87 ? 20.674 6.429 -29.541 1.00 95.50 87 ILE A CA 1
ATOM 658 C C . ILE A 1 87 ? 20.933 5.298 -28.543 1.00 95.50 87 ILE A C 1
ATOM 660 O O . ILE A 1 87 ? 20.067 5.000 -27.725 1.00 95.50 87 ILE A O 1
ATOM 664 N N . GLU A 1 88 ? 22.130 4.711 -28.558 1.00 93.56 88 GLU A N 1
ATOM 665 C CA . GLU A 1 88 ? 22.523 3.644 -27.629 1.00 93.56 88 GLU A CA 1
ATOM 666 C C . GLU A 1 88 ? 22.474 4.111 -26.167 1.00 93.56 88 GLU A C 1
ATOM 668 O O . GLU A 1 88 ? 21.944 3.414 -25.294 1.00 93.56 88 GLU A O 1
ATOM 673 N N . HIS A 1 89 ? 22.971 5.320 -25.894 1.00 95.75 89 HIS A N 1
ATOM 674 C CA . HIS A 1 89 ? 22.923 5.907 -24.559 1.00 95.75 89 HIS A CA 1
ATOM 675 C C . HIS A 1 89 ? 21.480 6.129 -24.083 1.00 95.75 89 HIS A C 1
ATOM 677 O O . HIS A 1 89 ? 21.140 5.785 -22.949 1.00 95.75 89 HIS A O 1
ATOM 683 N N . VAL A 1 90 ? 20.611 6.672 -24.945 1.00 96.12 90 VAL A N 1
ATOM 684 C CA . VAL A 1 90 ? 19.186 6.858 -24.626 1.00 96.12 90 VAL A CA 1
ATOM 685 C C . VAL A 1 90 ? 18.506 5.512 -24.378 1.00 96.12 90 VAL A C 1
ATOM 687 O O . VAL A 1 90 ? 17.822 5.369 -23.370 1.00 96.12 90 VAL A O 1
ATOM 690 N N . ALA A 1 91 ? 18.736 4.513 -25.231 1.00 94.38 91 ALA A N 1
ATOM 691 C CA . ALA A 1 91 ? 18.178 3.170 -25.084 1.00 94.38 91 ALA A CA 1
ATOM 692 C C . ALA A 1 91 ? 18.578 2.533 -23.739 1.00 94.38 91 ALA A C 1
ATOM 694 O O . ALA A 1 91 ? 17.725 2.063 -22.984 1.00 94.38 91 ALA A O 1
ATOM 695 N N . THR A 1 92 ? 19.862 2.618 -23.387 1.00 93.75 92 THR A N 1
ATOM 696 C CA . THR A 1 92 ? 20.387 2.118 -22.109 1.00 93.75 92 THR A CA 1
ATOM 697 C C . THR A 1 92 ? 19.770 2.856 -20.924 1.00 93.75 92 THR A C 1
ATOM 699 O O . THR A 1 92 ? 19.323 2.230 -19.961 1.00 93.75 92 THR A O 1
ATOM 702 N N . ARG A 1 93 ? 19.672 4.191 -20.993 1.00 95.75 93 ARG A N 1
ATOM 703 C CA . ARG A 1 93 ? 19.046 4.976 -19.925 1.00 95.75 93 ARG A CA 1
ATOM 704 C C . ARG A 1 93 ? 17.572 4.612 -19.755 1.00 95.75 93 ARG A C 1
ATOM 706 O O . ARG A 1 93 ? 17.140 4.416 -18.621 1.00 95.75 93 ARG A O 1
ATOM 713 N N . THR A 1 94 ? 16.825 4.463 -20.846 1.00 94.44 94 THR A N 1
ATOM 714 C CA . THR A 1 94 ? 15.419 4.042 -20.797 1.00 94.44 94 THR A CA 1
ATOM 715 C C . THR A 1 94 ? 15.277 2.647 -20.182 1.00 94.44 94 THR A C 1
ATOM 717 O O . THR A 1 94 ? 14.413 2.462 -19.332 1.00 94.44 94 THR A O 1
ATOM 720 N N . SER A 1 95 ? 16.163 1.695 -20.505 1.00 92.12 95 SER A N 1
ATOM 721 C CA . SER A 1 95 ? 16.170 0.361 -19.878 1.00 92.12 95 SER A CA 1
ATOM 722 C C . SER A 1 95 ? 16.332 0.438 -18.354 1.00 92.12 95 SER A C 1
ATOM 724 O O . SER A 1 95 ? 15.562 -0.171 -17.610 1.00 92.12 95 SER A O 1
ATOM 726 N N . THR A 1 96 ? 17.283 1.249 -17.868 1.00 93.19 96 THR A N 1
ATOM 727 C CA . THR A 1 96 ? 17.486 1.423 -16.417 1.00 93.19 96 THR A CA 1
ATOM 728 C C . THR A 1 96 ? 16.259 2.016 -15.724 1.00 93.19 96 THR A C 1
ATOM 730 O O . THR A 1 96 ? 15.846 1.510 -14.684 1.00 93.19 96 THR A O 1
ATOM 733 N N . LEU A 1 97 ? 15.635 3.034 -16.327 1.00 93.56 97 LEU A N 1
ATOM 734 C CA . LEU A 1 97 ? 14.430 3.666 -15.789 1.00 93.56 97 LEU A CA 1
ATOM 735 C C . LEU A 1 97 ? 13.242 2.701 -15.734 1.00 93.56 97 LEU A C 1
ATOM 737 O O . LEU A 1 97 ? 12.500 2.716 -14.756 1.00 93.56 97 LEU A O 1
ATOM 741 N N . LEU A 1 98 ? 13.073 1.838 -16.741 1.00 91.12 98 LEU A N 1
ATOM 742 C CA . LEU A 1 98 ? 12.013 0.825 -16.730 1.00 91.12 98 LEU A CA 1
ATOM 743 C C . LEU A 1 98 ? 12.196 -0.171 -15.587 1.00 91.12 98 LEU A C 1
ATOM 745 O O . LEU A 1 98 ? 11.231 -0.487 -14.898 1.00 91.12 98 LEU A O 1
ATOM 749 N N . LYS A 1 99 ? 13.432 -0.604 -15.327 1.00 89.38 99 LYS A N 1
ATOM 750 C CA . LYS A 1 99 ? 13.738 -1.501 -14.207 1.00 89.38 99 LYS A CA 1
ATOM 751 C C . LYS A 1 99 ? 13.459 -0.850 -12.847 1.00 89.38 99 LYS A C 1
ATOM 753 O O . LYS A 1 99 ? 12.897 -1.482 -11.955 1.00 89.38 99 LYS A O 1
ATOM 758 N N . GLU A 1 100 ? 13.823 0.421 -12.678 1.00 92.38 100 GLU A N 1
ATOM 759 C CA . GLU A 1 100 ? 13.495 1.197 -11.471 1.00 92.38 100 GLU A CA 1
ATOM 760 C C . GLU A 1 100 ? 11.972 1.373 -11.308 1.00 92.38 100 GLU A C 1
ATOM 762 O O . GLU A 1 100 ? 11.429 1.286 -10.198 1.00 92.38 100 GLU A O 1
ATOM 767 N N . GLN A 1 101 ? 11.260 1.589 -12.417 1.00 90.88 101 GLN A N 1
ATOM 768 C CA . GLN A 1 101 ? 9.805 1.710 -12.438 1.00 90.88 101 GLN A CA 1
ATOM 769 C C . GLN A 1 101 ? 9.117 0.393 -12.063 1.00 90.88 101 GLN A C 1
ATOM 771 O O . GLN A 1 101 ? 8.171 0.419 -11.277 1.00 90.88 101 GLN A O 1
ATOM 776 N N . GLU A 1 102 ? 9.600 -0.742 -12.564 1.00 88.56 102 GLU A N 1
ATOM 777 C CA . GLU A 1 102 ? 9.105 -2.078 -12.222 1.00 88.56 102 GLU A CA 1
ATOM 778 C C . GLU A 1 102 ? 9.221 -2.343 -10.713 1.00 88.56 102 GLU A C 1
ATOM 780 O O . GLU A 1 102 ? 8.233 -2.677 -10.057 1.00 88.56 102 GLU A O 1
ATOM 785 N N . GLN A 1 103 ? 10.391 -2.073 -10.124 1.00 89.50 103 GLN A N 1
ATOM 786 C CA . GLN A 1 103 ? 10.598 -2.186 -8.674 1.00 89.50 103 GLN A CA 1
ATOM 787 C C . GLN A 1 103 ? 9.649 -1.275 -7.887 1.00 89.50 103 GLN A C 1
ATOM 789 O O . GLN A 1 103 ? 9.047 -1.684 -6.890 1.00 89.50 103 GLN A O 1
ATOM 794 N N . THR A 1 104 ? 9.475 -0.037 -8.350 1.00 93.19 104 THR A N 1
ATOM 795 C CA . THR A 1 104 ? 8.558 0.924 -7.726 1.00 93.19 104 THR A CA 1
ATOM 796 C C . THR A 1 104 ? 7.108 0.437 -7.789 1.00 93.19 104 THR A C 1
ATOM 798 O O . THR A 1 104 ? 6.368 0.569 -6.811 1.00 93.19 104 THR A O 1
ATOM 801 N N . LEU A 1 105 ? 6.685 -0.133 -8.920 1.00 90.06 105 LEU A N 1
ATOM 802 C CA . LEU A 1 105 ? 5.350 -0.705 -9.090 1.00 90.06 105 LEU A CA 1
ATOM 803 C C . LEU A 1 105 ? 5.137 -1.922 -8.188 1.00 90.06 105 LEU A C 1
ATOM 805 O O . LEU A 1 105 ? 4.071 -2.038 -7.584 1.00 90.06 105 LEU A O 1
ATOM 809 N N . GLN A 1 106 ? 6.146 -2.774 -8.018 1.00 88.81 106 GLN A N 1
ATOM 810 C CA . GLN A 1 106 ? 6.074 -3.916 -7.109 1.00 88.81 106 GLN A CA 1
ATOM 811 C C . GLN A 1 106 ? 5.876 -3.470 -5.652 1.00 88.81 106 GLN A C 1
ATOM 813 O O . GLN A 1 106 ? 4.979 -3.962 -4.967 1.00 88.81 106 GLN A O 1
ATOM 818 N N . VAL A 1 107 ? 6.651 -2.483 -5.187 1.00 95.12 107 VAL A N 1
ATOM 819 C CA . VAL A 1 107 ? 6.500 -1.916 -3.834 1.00 95.12 107 VAL A CA 1
ATOM 820 C C . VAL A 1 107 ? 5.103 -1.321 -3.637 1.00 95.12 107 VAL A C 1
ATOM 822 O O . VAL A 1 107 ? 4.461 -1.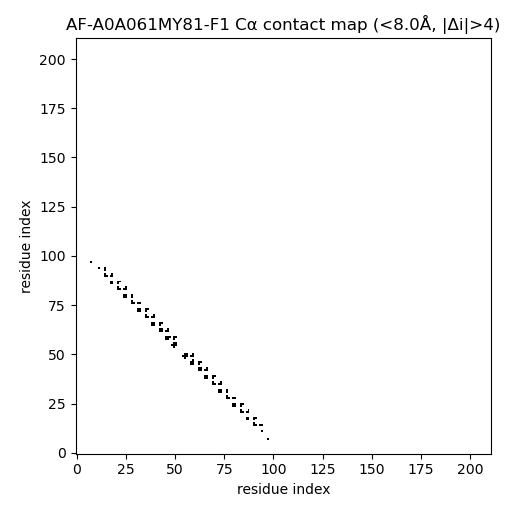575 -2.617 1.00 95.12 107 VAL A O 1
ATOM 825 N N . LYS A 1 108 ? 4.601 -0.566 -4.622 1.00 92.94 108 LYS A N 1
ATOM 826 C CA . LYS A 1 108 ? 3.247 0.007 -4.577 1.00 92.94 108 LYS A CA 1
ATOM 827 C C . LYS A 1 108 ? 2.160 -1.068 -4.555 1.00 92.94 108 LYS A C 1
ATOM 829 O O . LYS A 1 108 ? 1.196 -0.931 -3.809 1.00 92.94 108 LYS A O 1
ATOM 834 N N . THR A 1 109 ? 2.328 -2.135 -5.329 1.00 93.00 109 THR A N 1
ATOM 835 C CA . THR A 1 109 ? 1.389 -3.265 -5.362 1.00 93.00 109 THR A CA 1
ATOM 836 C C . THR A 1 109 ? 1.331 -3.959 -4.004 1.00 93.00 109 THR A C 1
ATOM 838 O O . THR A 1 109 ? 0.247 -4.150 -3.462 1.00 93.00 109 THR A O 1
ATOM 841 N N . ASN A 1 110 ? 2.480 -4.229 -3.382 1.00 93.75 110 ASN A N 1
ATOM 842 C CA . ASN A 1 110 ? 2.527 -4.804 -2.035 1.00 93.75 110 ASN A CA 1
ATOM 843 C C . ASN A 1 110 ? 1.855 -3.897 -0.991 1.00 93.75 110 ASN A C 1
ATOM 845 O O . ASN A 1 110 ? 1.127 -4.376 -0.123 1.00 93.75 110 ASN A O 1
ATOM 849 N N . ALA A 1 111 ? 2.052 -2.578 -1.084 1.00 95.81 111 ALA A N 1
ATOM 850 C CA . ALA A 1 111 ? 1.382 -1.623 -0.202 1.00 95.81 111 ALA A CA 1
ATOM 851 C C . ALA A 1 111 ? -0.151 -1.629 -0.376 1.00 95.81 111 ALA A C 1
ATOM 853 O O . ALA A 1 111 ? -0.879 -1.507 0.612 1.00 95.81 111 ALA A O 1
ATOM 854 N N . LEU A 1 112 ? -0.646 -1.812 -1.606 1.00 95.38 112 LEU A N 1
ATOM 855 C CA . LEU A 1 112 ? -2.077 -1.963 -1.883 1.00 95.38 112 LEU A CA 1
ATOM 856 C C . LEU A 1 112 ? -2.643 -3.243 -1.261 1.00 95.38 112 LEU A C 1
ATOM 858 O O . LEU A 1 112 ? -3.653 -3.162 -0.568 1.00 95.38 112 LEU A O 1
ATOM 862 N N . VAL A 1 113 ? -1.966 -4.385 -1.413 1.00 96.25 113 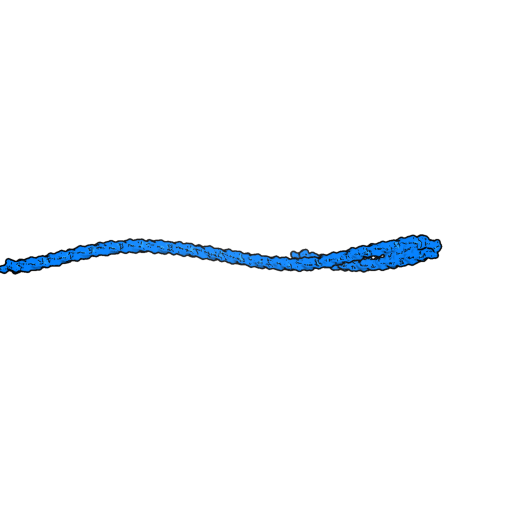VAL A N 1
ATOM 863 C CA . VAL A 1 113 ? -2.386 -5.656 -0.786 1.00 96.25 113 VAL A CA 1
ATOM 864 C C . VAL A 1 113 ? -2.427 -5.543 0.745 1.00 96.25 113 VAL A C 1
ATOM 866 O O . VAL A 1 113 ? -3.370 -6.003 1.393 1.00 96.25 113 VAL A O 1
ATOM 869 N N . ASN A 1 114 ? -1.442 -4.872 1.350 1.00 96.31 114 ASN A N 1
ATOM 870 C CA . ASN A 1 114 ? -1.448 -4.614 2.793 1.00 96.31 114 ASN A CA 1
ATOM 871 C C . ASN A 1 114 ? -2.628 -3.723 3.209 1.00 96.31 114 ASN A C 1
ATOM 873 O O . ASN A 1 114 ? -3.271 -3.975 4.226 1.00 96.31 114 ASN A O 1
ATOM 877 N N . THR A 1 115 ? -2.937 -2.698 2.411 1.00 96.81 115 THR A N 1
ATOM 878 C CA . THR A 1 115 ? -4.084 -1.810 2.652 1.00 96.81 115 THR A CA 1
ATOM 879 C C . THR A 1 115 ? -5.402 -2.579 2.569 1.00 96.81 115 THR A C 1
ATOM 881 O O . THR A 1 115 ? -6.253 -2.419 3.439 1.00 96.81 115 THR A O 1
ATOM 884 N N . GLU A 1 116 ? -5.557 -3.455 1.577 1.00 96.75 116 GLU A N 1
ATOM 885 C CA . GLU A 1 116 ? -6.724 -4.332 1.440 1.00 96.75 116 GLU A CA 1
ATOM 886 C C . GLU A 1 116 ? -6.903 -5.230 2.674 1.00 96.75 116 GLU A C 1
ATOM 888 O O . GLU A 1 116 ? -7.994 -5.315 3.237 1.00 96.75 116 GLU A O 1
ATOM 893 N N . THR A 1 117 ? -5.810 -5.821 3.162 1.00 97.50 117 THR A N 1
ATOM 894 C CA . THR A 1 117 ? -5.809 -6.659 4.372 1.00 97.50 117 THR A CA 1
ATOM 895 C C . THR A 1 117 ? -6.214 -5.865 5.620 1.00 97.50 117 THR A C 1
ATOM 897 O O . THR A 1 117 ? -7.005 -6.336 6.445 1.00 97.50 117 THR A O 1
ATOM 900 N N . HIS A 1 118 ? -5.708 -4.638 5.766 1.00 96.81 118 HIS A N 1
ATOM 901 C CA . HIS A 1 118 ? -6.103 -3.751 6.860 1.00 96.81 118 HIS A CA 1
ATOM 902 C C . HIS A 1 118 ? -7.580 -3.367 6.788 1.00 96.81 118 HIS A C 1
ATOM 904 O O . HIS A 1 118 ? -8.261 -3.425 7.810 1.00 96.81 118 HIS A O 1
ATOM 910 N N . LEU A 1 119 ? -8.101 -3.051 5.600 1.00 97.06 119 LEU A N 1
ATOM 911 C CA . LEU A 1 119 ? -9.522 -2.756 5.419 1.00 97.06 119 LEU A CA 1
ATOM 912 C C . LEU A 1 119 ? -10.396 -3.956 5.794 1.00 97.06 119 LEU A C 1
ATOM 914 O O . LEU A 1 119 ? -11.361 -3.789 6.536 1.00 97.06 119 LEU A O 1
ATOM 918 N N . ALA A 1 120 ? -10.032 -5.1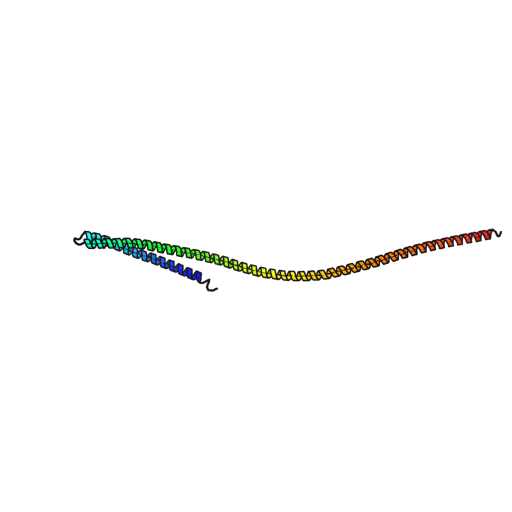66 5.364 1.00 97.75 120 ALA A N 1
ATOM 919 C CA . ALA A 1 120 ? -10.743 -6.386 5.747 1.00 97.75 120 ALA A CA 1
ATOM 920 C C . ALA A 1 120 ? -10.779 -6.582 7.275 1.00 97.75 120 ALA A C 1
ATOM 922 O O . ALA A 1 120 ? -11.814 -6.938 7.837 1.00 97.75 120 ALA A O 1
ATOM 923 N N . THR A 1 121 ? -9.671 -6.280 7.955 1.00 97.94 121 THR A N 1
ATOM 924 C CA . THR A 1 121 ? -9.579 -6.364 9.421 1.00 97.94 121 THR A CA 1
ATOM 925 C C . THR A 1 121 ? -10.460 -5.309 10.096 1.00 97.94 121 THR A C 1
ATOM 927 O O . THR A 1 121 ? -11.200 -5.631 11.022 1.00 97.94 121 THR A O 1
ATOM 930 N N . MET A 1 122 ? -10.457 -4.069 9.596 1.00 97.50 122 MET A N 1
ATOM 931 C CA . MET A 1 122 ? -11.321 -2.995 10.102 1.00 97.50 122 MET A CA 1
ATOM 932 C C . MET A 1 122 ? -12.813 -3.316 9.950 1.00 97.50 122 MET A C 1
ATOM 934 O O . MET A 1 122 ? -13.603 -2.995 10.841 1.00 97.50 122 MET A O 1
ATOM 938 N N . PHE A 1 123 ? -13.218 -3.951 8.846 1.00 97.75 123 PHE A N 1
ATOM 939 C CA . PHE A 1 123 ? -14.605 -4.386 8.657 1.00 97.75 123 PHE A CA 1
ATOM 940 C C . PHE A 1 123 ? -15.024 -5.423 9.703 1.00 97.75 123 PHE A C 1
ATOM 942 O O . PHE A 1 123 ? -16.099 -5.302 10.290 1.00 97.75 123 PHE A O 1
ATOM 949 N N . GLU A 1 124 ? -14.163 -6.401 9.985 1.00 97.88 124 GLU A N 1
ATOM 950 C CA . GLU A 1 124 ? -14.419 -7.409 11.017 1.00 97.88 124 GLU A CA 1
ATOM 951 C C . GLU A 1 124 ? -14.483 -6.787 12.423 1.00 97.88 124 GLU A C 1
ATOM 953 O O . GLU A 1 124 ? -15.366 -7.117 13.216 1.00 97.88 124 GLU A O 1
ATOM 958 N N . GLU A 1 125 ? -13.602 -5.834 12.737 1.00 97.88 125 GLU A N 1
ATOM 959 C CA . GLU A 1 125 ? -13.651 -5.099 14.008 1.00 97.88 125 GLU A CA 1
ATOM 960 C C . GLU A 1 125 ? -14.925 -4.262 14.154 1.00 97.88 125 GLU A C 1
ATOM 962 O O . GLU A 1 125 ? -15.522 -4.233 15.231 1.00 97.88 125 GLU A O 1
ATOM 967 N N . THR A 1 126 ? -15.368 -3.623 13.070 1.00 97.88 126 THR A N 1
ATOM 968 C CA . THR A 1 126 ? -16.613 -2.844 13.046 1.00 97.88 126 THR A CA 1
ATOM 969 C C . THR A 1 126 ? -17.812 -3.745 13.326 1.00 97.88 126 THR A C 1
ATOM 971 O O . THR A 1 126 ? -18.631 -3.425 14.185 1.00 97.88 126 THR A O 1
ATOM 974 N N . LYS A 1 127 ? -17.869 -4.924 12.699 1.00 97.88 127 LYS A N 1
ATOM 975 C CA . LYS A 1 127 ? -18.922 -5.912 12.953 1.00 97.88 127 LYS A CA 1
ATOM 976 C C . LYS A 1 127 ? -18.934 -6.387 14.412 1.00 97.88 127 LYS A C 1
ATOM 978 O O . LYS A 1 127 ? -19.982 -6.421 15.051 1.00 97.88 127 LYS A O 1
ATOM 983 N N . ARG A 1 128 ? -17.765 -6.691 14.985 1.00 98.12 128 ARG A N 1
ATOM 984 C CA . ARG A 1 128 ? -17.655 -7.060 16.411 1.00 98.12 128 ARG A CA 1
ATOM 985 C C . ARG A 1 128 ? -18.085 -5.930 17.340 1.00 98.12 128 ARG A C 1
ATOM 987 O O . ARG A 1 128 ? -18.596 -6.182 18.431 1.00 98.12 128 ARG A O 1
ATOM 994 N N . LEU A 1 129 ? -17.842 -4.681 16.950 1.00 98.00 129 LEU A N 1
ATOM 995 C CA . LEU A 1 129 ? -18.284 -3.525 17.717 1.00 98.00 129 LEU A CA 1
ATOM 996 C C . LEU A 1 129 ? -19.816 -3.421 17.729 1.00 98.00 129 LEU A C 1
ATOM 998 O O . LEU A 1 129 ? -20.380 -3.177 18.792 1.00 98.00 129 LEU A O 1
ATOM 1002 N N . GLU A 1 130 ? -20.480 -3.662 16.597 1.00 97.94 130 GLU A N 1
ATOM 1003 C CA . GLU A 1 130 ? -21.948 -3.701 16.505 1.00 97.94 130 GLU A CA 1
ATOM 1004 C C . GLU A 1 130 ? -22.558 -4.785 17.409 1.00 97.94 130 GLU A C 1
ATOM 1006 O O . GLU A 1 130 ? -23.514 -4.520 18.144 1.00 97.94 130 GLU A O 1
ATOM 1011 N N . GLU A 1 131 ? -21.968 -5.984 17.427 1.00 98.19 131 GLU A N 1
ATOM 1012 C CA . GLU A 1 131 ? -22.388 -7.078 18.317 1.00 98.19 131 GLU A CA 1
ATOM 1013 C C . GLU A 1 131 ? -22.264 -6.669 19.795 1.00 98.19 131 GLU A C 1
ATOM 1015 O O . GLU A 1 131 ? -23.215 -6.792 20.567 1.00 98.19 131 GLU A O 1
ATOM 1020 N N . ARG A 1 132 ? -21.132 -6.068 20.184 1.00 98.31 132 ARG A N 1
ATOM 1021 C CA . ARG A 1 132 ? -20.910 -5.577 21.557 1.00 98.31 132 ARG A CA 1
ATOM 1022 C C . ARG A 1 132 ? -21.871 -4.462 21.967 1.00 98.31 132 ARG A C 1
ATOM 1024 O O . ARG A 1 132 ? -22.244 -4.393 23.138 1.00 98.31 132 ARG A O 1
ATOM 1031 N N . ILE A 1 133 ? -22.225 -3.567 21.044 1.00 98.19 133 ILE A N 1
ATOM 1032 C CA . ILE A 1 133 ? -23.217 -2.513 21.297 1.00 98.19 133 ILE A CA 1
ATOM 1033 C C . ILE A 1 133 ? -24.576 -3.155 21.574 1.00 98.19 133 ILE A C 1
ATOM 1035 O O . ILE A 1 133 ? -25.200 -2.831 22.582 1.00 98.19 133 ILE A O 1
ATOM 1039 N N . THR A 1 134 ? -24.980 -4.116 20.744 1.00 98.19 134 THR A N 1
ATOM 1040 C CA . THR A 1 134 ? -26.250 -4.840 20.892 1.00 98.19 134 THR A CA 1
ATOM 1041 C C . THR A 1 134 ? -26.336 -5.567 22.241 1.00 98.19 134 THR A C 1
ATOM 1043 O O . THR A 1 134 ? -27.319 -5.422 22.972 1.00 98.19 134 THR A O 1
ATOM 1046 N N . ASP A 1 135 ? -25.278 -6.283 22.630 1.00 98.00 135 ASP A N 1
ATOM 1047 C CA . ASP A 1 135 ? -25.197 -6.950 23.937 1.00 98.00 135 ASP A CA 1
ATOM 1048 C C . ASP A 1 135 ? -25.275 -5.946 25.101 1.00 98.00 135 ASP A C 1
ATOM 1050 O O . ASP A 1 135 ? -25.948 -6.179 26.115 1.00 98.00 135 ASP A O 1
ATOM 1054 N N . GLY A 1 136 ? -24.606 -4.798 24.952 1.00 97.94 136 GLY A N 1
ATOM 1055 C CA . GLY A 1 136 ? -24.641 -3.698 25.911 1.00 97.94 136 GLY A CA 1
ATOM 1056 C C . GLY A 1 136 ? -26.048 -3.130 26.104 1.00 97.94 136 GLY A C 1
ATOM 1057 O O . GLY A 1 136 ? -26.492 -2.964 27.244 1.00 97.94 136 GLY A O 1
ATOM 1058 N N . GLU A 1 137 ? -26.777 -2.898 25.012 1.00 97.69 137 GLU A N 1
ATOM 1059 C CA . GLU A 1 137 ? -28.166 -2.431 25.041 1.00 97.69 137 GLU A CA 1
ATOM 1060 C C . GLU A 1 137 ? -29.086 -3.424 25.763 1.00 97.69 137 GLU A C 1
ATOM 1062 O O . GLU A 1 137 ? -29.895 -3.031 26.614 1.00 97.69 137 GLU A O 1
ATOM 1067 N N . GLN A 1 138 ? -28.938 -4.725 25.493 1.00 97.38 138 GLN A N 1
ATOM 1068 C CA . GLN A 1 138 ? -29.728 -5.759 26.161 1.00 97.38 138 GLN A CA 1
ATOM 1069 C C . GLN A 1 138 ? -29.434 -5.822 27.667 1.00 97.38 138 GLN A C 1
ATOM 1071 O O . GLN A 1 138 ? -30.361 -5.917 28.480 1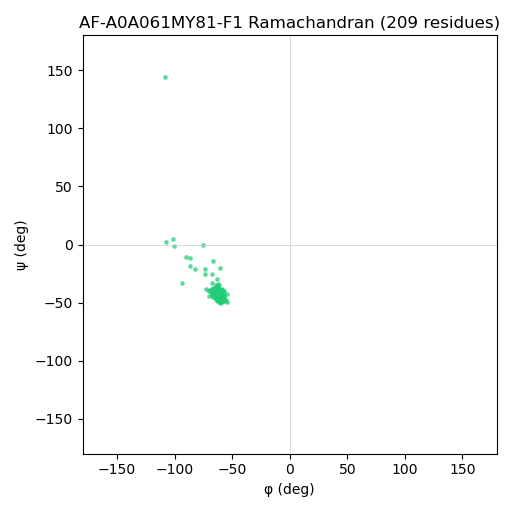.00 97.38 138 GLN A O 1
ATOM 1076 N N . SER A 1 139 ? -28.160 -5.722 28.052 1.00 97.75 139 SER A N 1
ATOM 1077 C CA . SER A 1 139 ? -27.747 -5.670 29.457 1.00 97.75 139 SER A CA 1
ATOM 1078 C C . SER A 1 139 ? -28.322 -4.443 30.172 1.00 97.75 139 SER A C 1
ATOM 1080 O O . SER A 1 139 ? -28.907 -4.568 31.253 1.00 97.75 139 SER A O 1
ATOM 1082 N N . MET A 1 140 ? -28.262 -3.265 29.539 1.00 97.00 140 MET A N 1
ATOM 1083 C CA . MET A 1 140 ? -28.865 -2.034 30.060 1.00 97.00 140 MET A CA 1
ATOM 1084 C C . MET A 1 140 ? -30.373 -2.176 30.270 1.00 97.00 140 MET A C 1
ATOM 1086 O O . MET A 1 140 ? -30.882 -1.800 31.328 1.00 97.00 140 MET A O 1
ATOM 1090 N N . LYS A 1 141 ? -31.089 -2.770 29.309 1.00 96.81 141 LYS A N 1
ATOM 1091 C CA . LYS A 1 141 ? -32.527 -3.036 29.436 1.00 96.81 141 LYS A CA 1
ATOM 1092 C C . LYS A 1 141 ? -32.824 -3.962 30.618 1.00 96.81 141 LYS A C 1
ATOM 1094 O O . LYS A 1 141 ? -33.728 -3.686 31.406 1.00 96.81 141 LYS A O 1
ATOM 1099 N N . GLY A 1 142 ? -32.034 -5.023 30.790 1.00 96.81 142 GLY A N 1
ATOM 1100 C CA . GLY A 1 142 ? -32.143 -5.919 31.945 1.00 96.81 142 GLY A CA 1
ATOM 1101 C C . GLY A 1 142 ? -31.884 -5.208 33.278 1.00 96.81 142 GLY A C 1
ATOM 1102 O O . GLY A 1 142 ? -32.591 -5.439 34.261 1.00 96.81 142 GLY A O 1
ATOM 1103 N N . MET A 1 143 ? -30.906 -4.303 33.315 1.00 96.56 143 MET A N 1
ATOM 1104 C CA . MET A 1 143 ? -30.593 -3.506 34.500 1.00 96.56 143 MET A CA 1
ATOM 1105 C C . MET A 1 143 ? -31.710 -2.512 34.841 1.00 96.56 143 MET A C 1
ATOM 1107 O O . MET A 1 143 ? -32.043 -2.358 36.015 1.00 96.56 143 MET A O 1
ATOM 1111 N N . GLN A 1 144 ? -32.339 -1.896 33.837 1.00 96.38 144 GLN A N 1
ATOM 1112 C CA . GLN A 1 144 ? -33.472 -0.990 34.030 1.00 96.38 144 GLN A CA 1
ATOM 1113 C C . GLN A 1 144 ? -34.669 -1.702 34.678 1.00 96.38 144 GLN A C 1
ATOM 1115 O O . GLN A 1 144 ? -35.274 -1.159 35.601 1.00 96.38 144 GLN A O 1
ATOM 1120 N N . VAL A 1 145 ? -34.973 -2.935 34.254 1.00 96.88 145 VAL A N 1
ATOM 1121 C CA . VAL A 1 145 ? -36.030 -3.756 34.875 1.00 96.88 145 VAL A CA 1
ATOM 1122 C C . VAL A 1 145 ? -35.718 -4.016 36.351 1.00 96.88 145 VAL A C 1
ATOM 1124 O O . VAL A 1 145 ? -36.545 -3.725 37.213 1.00 96.88 145 VAL A O 1
ATOM 1127 N N . LYS A 1 146 ? -34.495 -4.467 36.662 1.00 96.50 146 LYS A N 1
ATOM 1128 C CA . LYS A 1 146 ? -34.071 -4.699 38.053 1.00 96.50 146 LYS A CA 1
ATOM 1129 C C . LYS A 1 146 ? -34.131 -3.432 38.904 1.00 96.50 146 LYS A C 1
ATOM 1131 O O . LYS A 1 146 ? -34.519 -3.502 40.065 1.00 96.50 146 LYS A O 1
ATOM 1136 N N . TYR A 1 147 ? -33.755 -2.282 38.344 1.00 95.94 147 TYR A N 1
ATOM 1137 C CA . TYR A 1 147 ? -33.816 -1.003 39.050 1.00 95.94 147 TYR A CA 1
ATOM 1138 C C . TYR A 1 147 ? -35.250 -0.678 39.480 1.00 95.94 147 TYR A C 1
ATOM 1140 O O . TYR A 1 147 ? -35.484 -0.362 40.645 1.00 95.94 147 TYR A O 1
ATOM 1148 N N . VAL A 1 148 ? -36.218 -0.844 38.571 1.00 97.12 148 VAL A N 1
ATOM 1149 C CA . VAL A 1 148 ? -37.647 -0.658 38.868 1.00 97.12 148 VAL A CA 1
ATOM 1150 C C . VAL A 1 148 ? -38.116 -1.608 39.974 1.00 97.12 148 VAL A C 1
ATOM 1152 O O . VAL A 1 148 ? -38.839 -1.182 40.877 1.00 97.12 148 VAL A O 1
ATOM 1155 N N . ASP A 1 149 ? -37.694 -2.873 39.945 1.00 97.38 149 ASP A N 1
ATOM 1156 C CA . ASP A 1 149 ? -38.057 -3.850 40.978 1.00 97.38 149 ASP A CA 1
ATOM 1157 C C . ASP A 1 149 ? -37.483 -3.478 42.352 1.00 97.38 149 ASP A C 1
ATOM 1159 O O . ASP A 1 149 ? -38.190 -3.550 43.359 1.00 97.38 149 ASP A O 1
ATOM 1163 N N . VAL A 1 150 ? -36.234 -3.000 42.401 1.00 97.44 150 VAL A N 1
ATOM 1164 C CA . VAL A 1 150 ? -35.619 -2.484 43.633 1.00 97.44 150 VAL A CA 1
ATOM 1165 C C . VAL A 1 150 ? -36.389 -1.279 44.165 1.00 97.44 150 VAL A C 1
ATOM 1167 O O . VAL A 1 150 ? -36.690 -1.239 45.357 1.00 97.44 150 VAL A O 1
ATOM 1170 N N . THR A 1 151 ? -36.769 -0.324 43.310 1.00 97.31 151 THR A N 1
ATOM 1171 C CA . THR A 1 151 ? -37.563 0.839 43.737 1.00 97.31 151 THR A CA 1
ATOM 1172 C C . THR A 1 151 ? -38.914 0.417 44.325 1.00 97.31 151 THR A C 1
ATOM 1174 O O . THR A 1 151 ? -39.318 0.940 45.364 1.00 97.31 151 THR A O 1
ATOM 1177 N N . LYS A 1 152 ? -39.595 -0.567 43.720 1.00 97.00 152 LYS A N 1
ATOM 1178 C CA . LYS A 1 152 ? -40.852 -1.120 44.256 1.00 97.00 152 LYS A CA 1
ATOM 1179 C C . LYS A 1 152 ? -40.653 -1.791 45.615 1.00 97.00 152 LYS A C 1
ATOM 1181 O O . LYS A 1 152 ? -41.428 -1.534 46.533 1.00 97.00 152 LYS A O 1
ATOM 1186 N N . MET A 1 153 ? -39.616 -2.619 45.765 1.00 97.19 153 MET A N 1
ATOM 1187 C CA . MET A 1 153 ? -39.292 -3.243 47.054 1.00 97.19 153 MET A CA 1
ATOM 1188 C C . MET A 1 153 ? -39.025 -2.195 48.138 1.00 97.19 153 MET A C 1
ATOM 1190 O O . MET A 1 153 ? -39.543 -2.320 49.247 1.00 97.19 153 MET A O 1
ATOM 1194 N N . LEU A 1 154 ? -38.281 -1.135 47.809 1.00 96.50 154 LEU A N 1
ATOM 1195 C CA . LEU A 1 154 ? -37.991 -0.046 48.739 1.00 96.50 154 LEU A CA 1
ATOM 1196 C C . LEU A 1 154 ? -39.271 0.684 49.174 1.00 96.50 154 LEU A C 1
ATOM 1198 O O . LEU A 1 154 ? -39.462 0.929 50.361 1.00 96.50 154 LEU A O 1
ATOM 1202 N N . SER A 1 155 ? -40.175 0.965 48.231 1.00 97.38 155 SER A N 1
ATOM 1203 C CA . SER A 1 155 ? -41.485 1.563 48.523 1.00 97.38 155 SER A CA 1
ATOM 1204 C C . SER A 1 155 ? -42.312 0.690 49.469 1.00 97.38 155 SER A C 1
ATOM 1206 O O . SER A 1 155 ? -42.919 1.203 50.408 1.00 97.38 155 SER A O 1
ATOM 1208 N N . ASN A 1 156 ? -42.311 -0.629 49.259 1.00 97.19 156 ASN A N 1
ATOM 1209 C CA . ASN A 1 156 ? -43.000 -1.565 50.148 1.00 97.19 156 ASN A CA 1
ATOM 1210 C C . ASN A 1 156 ? -42.383 -1.556 51.552 1.00 97.19 156 ASN A C 1
ATOM 1212 O O . ASN A 1 156 ? -43.117 -1.557 52.535 1.00 97.19 156 ASN A O 1
ATOM 1216 N N . HIS A 1 157 ? -41.051 -1.502 51.666 1.00 96.38 157 HIS A N 1
ATOM 1217 C CA . HIS A 1 157 ? -40.384 -1.380 52.964 1.00 96.38 157 HIS A CA 1
ATOM 1218 C C . HIS A 1 157 ? -40.752 -0.088 53.693 1.00 96.38 157 HIS A C 1
ATOM 1220 O O . HIS A 1 157 ? -41.099 -0.149 54.871 1.00 96.38 157 HIS A O 1
ATOM 1226 N N . VAL A 1 158 ? -40.745 1.057 53.004 1.00 97.12 158 VAL A N 1
ATOM 1227 C CA . VAL A 1 158 ? -41.187 2.334 53.589 1.00 97.12 158 VAL A CA 1
ATOM 1228 C C . VAL A 1 158 ? -42.609 2.207 54.138 1.00 97.12 158 VAL A C 1
ATOM 1230 O O . VAL A 1 158 ? -42.832 2.528 55.302 1.00 97.12 158 VAL A O 1
ATOM 1233 N N . HIS A 1 159 ? -43.534 1.633 53.363 1.00 95.44 159 HIS A N 1
ATOM 1234 C CA . HIS A 1 159 ? -44.906 1.412 53.817 1.00 95.44 159 HIS A CA 1
ATOM 1235 C C . HIS A 1 159 ? -44.980 0.522 55.069 1.00 95.44 159 HIS A C 1
ATOM 1237 O O . HIS A 1 159 ? -45.648 0.866 56.042 1.00 95.44 159 HIS A O 1
ATOM 1243 N N . THR A 1 160 ? -44.235 -0.590 55.101 1.00 97.31 160 THR A N 1
ATOM 1244 C CA . THR A 1 160 ? -44.199 -1.461 56.288 1.00 97.31 160 THR A CA 1
ATOM 1245 C C . THR A 1 160 ? -43.604 -0.771 57.518 1.00 97.31 160 THR A C 1
ATOM 1247 O O . THR A 1 160 ? -44.062 -1.018 58.633 1.00 97.31 160 THR A O 1
ATOM 1250 N N . TYR A 1 161 ? -42.615 0.114 57.343 1.00 94.88 161 TYR A N 1
ATOM 1251 C CA . TYR A 1 161 ? -42.057 0.896 58.447 1.00 94.88 161 TYR A CA 1
ATOM 1252 C C . TYR A 1 161 ? -43.060 1.921 58.984 1.00 94.88 161 TYR A C 1
ATOM 1254 O O . TYR A 1 161 ? -43.167 2.072 60.199 1.00 94.88 161 TYR A O 1
ATOM 1262 N N . GLU A 1 162 ? -43.829 2.580 58.115 1.00 96.69 162 GLU A N 1
ATOM 1263 C CA . GLU A 1 162 ? -44.898 3.496 58.532 1.00 96.69 162 GLU A CA 1
ATOM 1264 C C . GLU A 1 162 ? -45.977 2.782 59.358 1.00 96.69 162 GLU A C 1
ATOM 1266 O O . GLU A 1 162 ? -46.406 3.289 60.397 1.00 96.69 162 GLU A O 1
ATOM 1271 N N . GLU A 1 163 ? -46.404 1.587 58.939 1.00 96.62 163 GLU A N 1
ATOM 1272 C CA . GLU A 1 163 ? -47.358 0.783 59.712 1.00 96.62 163 GLU A CA 1
ATOM 1273 C C . GLU A 1 163 ? -46.780 0.324 61.055 1.00 96.62 163 GLU A C 1
ATOM 1275 O O . GLU A 1 163 ? -47.475 0.352 62.078 1.00 96.62 163 GLU A O 1
ATOM 1280 N N . LEU A 1 164 ? -45.503 -0.070 61.076 1.00 96.00 164 LEU A N 1
ATOM 1281 C CA . LEU A 1 164 ? -44.817 -0.473 62.300 1.00 96.00 164 LEU A CA 1
ATOM 1282 C C . LEU A 1 164 ? -44.740 0.682 63.305 1.00 96.00 164 LEU A C 1
ATOM 1284 O O . LEU A 1 164 ? -45.027 0.473 64.484 1.00 96.00 164 LEU A O 1
ATOM 1288 N N . LEU A 1 165 ? -44.409 1.893 62.845 1.00 96.38 165 LEU A N 1
ATOM 1289 C CA . LEU A 1 165 ? -44.372 3.092 63.686 1.00 96.38 165 LEU A CA 1
ATOM 1290 C C . LEU A 1 165 ? -45.742 3.375 64.315 1.00 96.38 165 LEU A C 1
ATOM 1292 O O . LEU A 1 165 ? -45.823 3.524 65.533 1.00 96.38 165 LEU A O 1
ATOM 1296 N N . LYS A 1 166 ? -46.829 3.324 63.530 1.00 96.38 166 LYS A N 1
ATOM 1297 C CA . LYS A 1 166 ? -48.202 3.477 64.054 1.00 96.38 166 LYS A CA 1
ATOM 1298 C C . LYS A 1 166 ? -48.546 2.424 65.110 1.00 96.38 166 LYS A C 1
ATOM 1300 O O . LYS A 1 166 ? -49.183 2.731 66.117 1.00 96.38 166 LYS A O 1
ATOM 1305 N N . ARG A 1 167 ? -48.126 1.170 64.905 1.00 97.00 167 ARG A N 1
ATOM 1306 C CA . ARG A 1 167 ? -48.315 0.091 65.890 1.00 97.00 167 ARG A CA 1
ATOM 1307 C C . ARG A 1 167 ? -47.555 0.353 67.188 1.00 97.00 167 ARG A C 1
ATOM 1309 O O . ARG A 1 167 ? -48.114 0.126 68.259 1.00 97.00 167 ARG A O 1
ATOM 1316 N N . ILE A 1 168 ? -46.311 0.822 67.099 1.00 95.75 168 ILE A N 1
ATOM 1317 C CA . ILE A 1 168 ? -45.495 1.166 68.270 1.00 95.75 168 ILE A CA 1
ATOM 1318 C C . ILE A 1 168 ? -46.142 2.314 69.051 1.00 95.75 168 ILE A C 1
ATOM 1320 O O . ILE A 1 168 ? -46.275 2.208 70.268 1.00 95.75 168 ILE A O 1
ATOM 1324 N N . GLU A 1 169 ? -46.602 3.369 68.374 1.00 96.25 169 GLU A N 1
ATOM 1325 C CA . GLU A 1 169 ? -47.315 4.482 69.015 1.00 96.25 169 GLU A CA 1
ATOM 1326 C C . GLU A 1 169 ? -48.557 3.996 69.772 1.00 96.25 169 GLU A C 1
ATOM 1328 O O . GLU A 1 169 ? -48.708 4.285 70.960 1.00 96.25 169 GLU A O 1
ATOM 1333 N N . ALA A 1 170 ? -49.397 3.178 69.130 1.00 96.50 170 ALA A N 1
ATOM 1334 C CA . ALA A 1 170 ? -50.584 2.607 69.765 1.00 96.50 170 ALA A CA 1
ATOM 1335 C C . ALA A 1 170 ? -50.239 1.744 70.995 1.00 96.50 170 ALA A C 1
ATOM 1337 O O . ALA A 1 170 ? -50.930 1.812 72.014 1.00 96.50 170 ALA A O 1
ATOM 1338 N N . MET A 1 171 ? -49.155 0.960 70.931 1.00 96.38 171 MET A N 1
ATOM 1339 C CA . MET A 1 171 ? -48.666 0.180 72.072 1.00 96.38 171 MET A CA 1
ATOM 1340 C C . MET A 1 171 ? -48.198 1.068 73.227 1.00 96.38 171 MET A C 1
ATOM 1342 O O . MET A 1 171 ? -48.517 0.766 74.376 1.00 96.38 171 MET A O 1
ATOM 1346 N N . ILE A 1 172 ? -47.471 2.155 72.943 1.00 96.31 172 ILE A N 1
ATOM 1347 C CA . ILE A 1 172 ? -47.032 3.114 73.967 1.00 96.31 172 ILE A CA 1
ATOM 1348 C C . ILE A 1 172 ? -48.253 3.729 74.651 1.00 96.31 172 ILE A C 1
ATOM 1350 O O . ILE A 1 172 ? -48.333 3.702 75.876 1.00 96.31 172 ILE A O 1
ATOM 1354 N N . THR A 1 173 ? -49.236 4.212 73.882 1.00 96.81 173 THR A N 1
ATOM 1355 C CA . THR A 1 173 ? -50.471 4.783 74.440 1.00 96.81 173 THR A CA 1
ATOM 1356 C C . THR A 1 173 ? -51.202 3.785 75.341 1.00 96.81 173 THR A C 1
ATOM 1358 O O . THR A 1 173 ? -51.588 4.134 76.459 1.00 96.81 173 THR A O 1
ATOM 1361 N N . ALA A 1 174 ? -51.350 2.533 74.899 1.00 96.50 174 ALA A N 1
ATOM 1362 C CA . ALA A 1 174 ? -51.980 1.481 75.694 1.00 96.50 174 ALA A CA 1
ATOM 1363 C C . ALA A 1 174 ? -51.196 1.174 76.982 1.00 96.50 174 ALA A C 1
ATOM 1365 O O . ALA A 1 174 ? -51.790 1.049 78.054 1.00 96.50 174 ALA A O 1
ATOM 1366 N N . ALA A 1 175 ? -49.863 1.101 76.904 1.00 95.94 175 ALA A N 1
ATOM 1367 C CA . ALA A 1 175 ? -49.004 0.860 78.059 1.00 95.94 175 ALA A CA 1
ATOM 1368 C C . ALA A 1 175 ? -49.092 1.997 79.091 1.00 95.94 175 ALA A C 1
ATOM 1370 O O . ALA A 1 175 ? -49.177 1.730 80.291 1.00 95.94 175 ALA A O 1
ATOM 1371 N N . THR A 1 176 ? -49.123 3.257 78.644 1.00 96.25 176 THR A N 1
ATOM 1372 C CA . THR A 1 176 ? -49.302 4.417 79.530 1.00 96.25 176 THR A CA 1
ATOM 1373 C C . THR A 1 176 ? -50.668 4.392 80.219 1.00 96.25 176 THR A C 1
ATOM 1375 O O . THR A 1 176 ? -50.738 4.592 81.431 1.00 96.25 176 THR A O 1
ATOM 1378 N N . ALA A 1 177 ? -51.745 4.085 79.486 1.00 95.81 177 ALA A N 1
ATOM 1379 C CA . ALA A 1 177 ? -53.084 3.958 80.064 1.00 95.81 177 ALA A CA 1
ATOM 1380 C C . ALA A 1 177 ? -53.154 2.831 81.113 1.00 95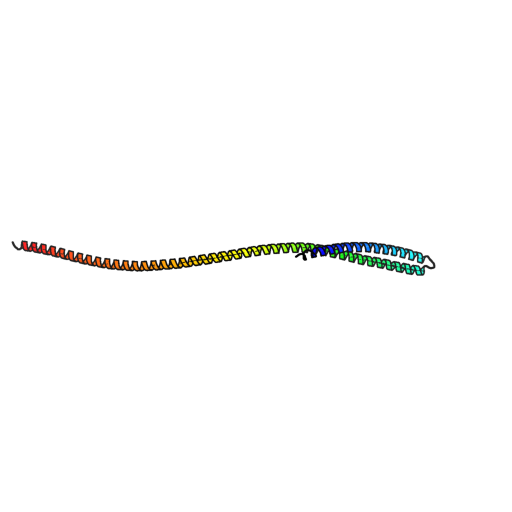.81 177 ALA A C 1
ATOM 1382 O O . ALA A 1 177 ? -53.677 3.034 82.210 1.00 95.81 177 ALA A O 1
ATOM 1383 N N . GLN A 1 178 ? -52.558 1.670 80.819 1.00 95.38 178 GLN A N 1
ATOM 1384 C CA . GLN A 1 178 ? -52.481 0.551 81.762 1.00 95.38 178 GLN A CA 1
ATOM 1385 C C . GLN A 1 178 ? -51.691 0.917 83.025 1.00 95.38 178 GLN A C 1
ATOM 1387 O O . GLN A 1 178 ? -52.080 0.550 84.135 1.00 95.38 178 GLN A O 1
ATOM 1392 N N . HIS A 1 179 ? -50.582 1.645 82.874 1.00 94.56 179 HIS A N 1
ATOM 1393 C CA . HIS A 1 179 ? -49.787 2.110 84.007 1.00 94.56 179 HIS A CA 1
ATOM 1394 C C . HIS A 1 179 ? -50.595 3.037 84.926 1.00 94.56 179 HIS A C 1
ATOM 1396 O O . HIS A 1 179 ? -50.570 2.862 86.145 1.00 94.56 179 HIS A O 1
ATOM 1402 N N . GLN A 1 180 ? -51.365 3.963 84.349 1.00 94.94 180 GLN A N 1
ATOM 1403 C CA . GLN A 1 180 ? -52.243 4.862 85.098 1.00 94.94 180 GLN A CA 1
ATOM 1404 C C . GLN A 1 180 ? -53.329 4.095 85.872 1.00 94.94 180 GLN A C 1
ATOM 1406 O O . GLN A 1 180 ? -53.515 4.325 87.066 1.00 94.94 180 GLN A O 1
ATOM 1411 N N . GLN A 1 181 ? -53.974 3.112 85.237 1.00 95.56 181 GLN A N 1
ATOM 1412 C CA . GLN A 1 181 ? -54.961 2.251 85.896 1.00 95.56 181 GLN A CA 1
ATOM 1413 C C . GLN A 1 181 ? -54.360 1.466 87.078 1.00 95.56 181 GLN A C 1
ATOM 1415 O O . GLN A 1 181 ? -54.996 1.296 88.124 1.00 95.56 181 GLN A O 1
ATOM 1420 N N . ASN A 1 182 ? -53.121 0.987 86.936 1.00 94.50 182 ASN A N 1
ATOM 1421 C CA . ASN A 1 182 ? -52.421 0.281 88.009 1.00 94.50 182 ASN A CA 1
ATOM 1422 C C . ASN A 1 182 ? -52.106 1.210 89.195 1.00 94.50 182 ASN A C 1
ATOM 1424 O O . ASN A 1 182 ? -52.215 0.782 90.348 1.00 94.50 182 ASN A O 1
ATOM 1428 N N . LEU A 1 183 ? -51.745 2.474 88.937 1.00 95.31 183 LEU A N 1
ATOM 1429 C CA . LEU A 1 183 ? -51.539 3.482 89.985 1.00 95.31 183 LEU A CA 1
ATOM 1430 C C . LEU A 1 183 ? -52.830 3.739 90.767 1.00 95.31 183 LEU A C 1
ATOM 1432 O O . LEU A 1 183 ? -52.814 3.693 91.997 1.00 95.31 183 LEU A O 1
ATOM 1436 N N . GLU A 1 184 ? -53.948 3.937 90.071 1.00 95.12 184 GLU A N 1
ATOM 1437 C CA . GLU A 1 184 ? -55.267 4.127 90.689 1.00 95.12 184 GLU A CA 1
ATOM 1438 C C . GLU A 1 184 ? -55.676 2.912 91.528 1.00 95.12 184 GLU A C 1
ATOM 1440 O O . GLU A 1 184 ? -56.053 3.052 92.690 1.00 95.12 184 GLU A O 1
ATOM 1445 N N . SER A 1 185 ? -55.495 1.702 90.993 1.00 94.31 185 SER A N 1
ATOM 1446 C CA . SER A 1 185 ? -55.763 0.457 91.726 1.00 94.31 185 SER A CA 1
ATOM 1447 C C . SER A 1 185 ? -54.911 0.349 92.993 1.00 94.31 185 SER A C 1
ATOM 1449 O O . SER A 1 185 ? -55.409 -0.029 94.054 1.00 94.31 185 SER A O 1
ATOM 1451 N N . THR A 1 186 ? -53.634 0.734 92.914 1.00 94.50 186 THR A N 1
ATOM 1452 C CA . THR A 1 186 ? -52.727 0.764 94.070 1.00 94.50 186 THR A CA 1
ATOM 1453 C C . THR A 1 186 ? -53.204 1.770 95.122 1.00 94.50 186 THR A C 1
ATOM 1455 O O . THR A 1 186 ? -53.191 1.464 96.315 1.00 94.50 186 THR A O 1
ATOM 1458 N N . GLN A 1 187 ? -53.685 2.945 94.704 1.00 94.94 187 GLN A N 1
ATOM 1459 C CA . GLN A 1 187 ? -54.270 3.939 95.609 1.00 94.94 187 GLN A CA 1
ATOM 1460 C C . GLN A 1 187 ? -55.547 3.421 96.281 1.00 94.94 187 GLN A C 1
ATOM 1462 O O . GLN A 1 187 ? -55.688 3.563 97.496 1.00 94.94 187 GLN A O 1
ATOM 1467 N N . SER A 1 188 ? -56.449 2.774 95.538 1.00 95.19 188 SER A N 1
ATOM 1468 C CA . SER A 1 188 ? -57.656 2.156 96.102 1.00 95.19 188 SER A CA 1
ATOM 1469 C C . SER A 1 188 ? -57.320 1.048 97.103 1.00 95.19 188 SER A C 1
ATOM 1471 O O . SER A 1 188 ? -57.915 0.988 98.179 1.00 95.19 188 SER A O 1
ATOM 1473 N N . ILE A 1 189 ? -56.323 0.207 96.804 1.00 94.75 189 ILE A N 1
ATOM 1474 C CA . ILE A 1 189 ? -55.810 -0.795 97.749 1.00 94.75 189 ILE A CA 1
ATOM 1475 C C . ILE A 1 189 ? -55.280 -0.108 99.013 1.00 94.75 189 ILE A C 1
ATOM 1477 O O . ILE A 1 189 ? -55.602 -0.531 100.123 1.00 94.75 189 ILE A O 1
ATOM 1481 N N . GLN A 1 190 ? -54.519 0.981 98.877 1.00 94.31 190 GLN A N 1
ATOM 1482 C CA . GLN A 1 190 ? -53.991 1.719 100.025 1.00 94.31 190 GLN A CA 1
ATOM 1483 C C . GLN A 1 190 ? -55.103 2.341 100.885 1.00 94.31 190 GLN A C 1
ATOM 1485 O O . GLN A 1 190 ? -55.015 2.318 102.116 1.00 94.31 190 GLN A O 1
ATOM 1490 N N . GLN A 1 191 ? -56.163 2.863 100.261 1.00 94.50 191 GLN A N 1
ATOM 1491 C CA . GLN A 1 191 ? -57.351 3.356 100.959 1.00 94.50 191 GLN A CA 1
ATOM 1492 C C . GLN A 1 191 ? -58.051 2.231 101.729 1.00 94.50 191 GLN A C 1
ATOM 1494 O O . GLN A 1 191 ? -58.297 2.391 102.922 1.00 94.50 191 GLN A O 1
ATOM 1499 N N . LEU A 1 192 ? -58.283 1.074 101.098 1.00 94.75 192 LEU A N 1
ATOM 1500 C CA . LEU A 1 192 ? -58.860 -0.106 101.754 1.00 94.75 192 LEU A CA 1
ATOM 1501 C C . LEU A 1 192 ? -58.025 -0.554 102.958 1.00 94.75 192 LEU A C 1
ATOM 1503 O O . LEU A 1 192 ? -58.575 -0.795 104.032 1.00 94.75 192 LEU A O 1
ATOM 1507 N N . VAL A 1 193 ? -56.696 -0.611 102.811 1.00 95.38 193 VAL A N 1
ATOM 1508 C CA . VAL A 1 193 ? -55.774 -0.928 103.915 1.00 95.38 193 VAL A CA 1
ATOM 1509 C C . VAL A 1 193 ? -55.953 0.053 105.075 1.00 95.38 193 VAL A C 1
ATOM 1511 O O . VAL A 1 193 ? -55.998 -0.369 106.232 1.00 95.38 193 VAL A O 1
ATOM 1514 N N . ASN A 1 194 ? -56.084 1.351 104.794 1.00 94.12 194 ASN A N 1
ATOM 1515 C CA . ASN A 1 194 ? -56.306 2.364 105.825 1.00 94.12 194 ASN A CA 1
ATOM 1516 C C . ASN A 1 194 ? -57.679 2.204 106.497 1.00 94.12 194 ASN A C 1
ATOM 1518 O O . ASN A 1 194 ? -57.750 2.230 107.724 1.00 94.12 194 ASN A O 1
ATOM 1522 N N . THR A 1 195 ? -58.747 1.955 105.734 1.00 94.62 195 THR A N 1
ATOM 1523 C CA . THR A 1 195 ? -60.090 1.693 106.276 1.00 94.62 195 THR A CA 1
ATOM 1524 C C . THR A 1 195 ? -60.104 0.465 107.184 1.00 94.62 195 THR A C 1
ATOM 1526 O O . THR A 1 195 ? -60.651 0.524 108.284 1.00 94.62 195 THR A O 1
ATOM 1529 N N . VAL A 1 196 ? -59.456 -0.633 106.775 1.00 94.75 196 VAL A N 1
ATOM 1530 C CA . VAL A 1 196 ? -59.321 -1.849 107.594 1.00 94.75 196 VAL A CA 1
ATOM 1531 C C . VAL A 1 196 ? -58.556 -1.558 108.888 1.00 94.75 196 VAL A C 1
ATOM 1533 O O . VAL A 1 196 ? -58.968 -2.017 109.955 1.00 94.75 196 VAL A O 1
ATOM 1536 N N . LYS A 1 197 ? -57.476 -0.762 108.832 1.00 93.31 197 LYS A N 1
ATOM 1537 C CA . LYS A 1 197 ? -56.747 -0.321 110.035 1.00 93.31 197 LYS A CA 1
ATOM 1538 C C . LYS A 1 197 ? -57.643 0.491 110.976 1.00 93.31 197 LYS A C 1
ATOM 1540 O O . LYS A 1 197 ? -57.689 0.174 112.160 1.00 93.31 197 LYS A O 1
ATOM 1545 N N . SER A 1 198 ? -58.382 1.478 110.469 1.00 92.25 198 SER A N 1
ATOM 1546 C CA . SER A 1 198 ? -59.299 2.292 111.279 1.00 92.25 198 SER A CA 1
ATOM 1547 C C . SER A 1 198 ? -60.431 1.468 111.897 1.00 92.25 198 SER A C 1
ATOM 1549 O O . SER A 1 198 ? -60.718 1.627 113.081 1.00 92.25 198 SER A O 1
ATOM 1551 N N . LEU A 1 199 ? -61.039 0.548 111.139 1.00 92.69 199 LEU A N 1
ATOM 1552 C CA . LEU A 1 199 ? -62.052 -0.381 111.656 1.00 92.69 199 LEU A CA 1
ATOM 1553 C C . LEU A 1 199 ? -61.497 -1.231 112.802 1.00 92.69 199 LEU A C 1
ATOM 1555 O O . LEU A 1 199 ? -62.142 -1.356 113.841 1.00 92.69 199 LEU A O 1
ATOM 1559 N N . ARG A 1 200 ? -60.278 -1.763 112.649 1.00 91.94 200 ARG A N 1
ATOM 1560 C CA . ARG A 1 200 ? -59.594 -2.509 113.711 1.00 91.94 200 ARG A CA 1
ATOM 1561 C C . ARG A 1 200 ? -59.403 -1.659 114.969 1.00 91.94 200 ARG A C 1
ATOM 1563 O O . ARG A 1 200 ? -59.685 -2.147 116.059 1.00 91.94 200 ARG A O 1
ATOM 1570 N N . THR A 1 201 ? -58.956 -0.410 114.831 1.00 89.19 201 THR A N 1
ATOM 1571 C CA . THR A 1 201 ? -58.795 0.512 115.968 1.00 89.19 201 THR A CA 1
ATOM 1572 C C . THR A 1 201 ? -60.131 0.816 116.649 1.00 89.19 201 THR A C 1
ATOM 1574 O O . THR A 1 201 ? -60.198 0.763 117.871 1.00 89.19 201 THR A O 1
ATOM 1577 N N . ASN A 1 202 ? -61.203 1.058 115.888 1.00 90.75 202 ASN A N 1
ATOM 1578 C CA . ASN A 1 202 ? -62.539 1.314 116.441 1.00 90.75 202 ASN A CA 1
ATOM 1579 C C . ASN A 1 202 ? -63.102 0.109 117.209 1.00 90.75 202 ASN A C 1
ATOM 1581 O O . ASN A 1 202 ? -63.718 0.278 118.255 1.00 90.75 202 ASN A O 1
ATOM 1585 N N . ILE A 1 203 ? -62.886 -1.113 116.713 1.00 88.44 203 ILE A N 1
ATOM 1586 C CA . ILE A 1 203 ? -63.274 -2.335 117.435 1.00 88.44 203 ILE A CA 1
ATOM 1587 C C . ILE A 1 203 ? -62.493 -2.442 118.753 1.00 88.44 203 ILE A C 1
ATOM 1589 O O . ILE A 1 203 ? -63.078 -2.760 119.784 1.00 88.44 203 ILE A O 1
ATOM 1593 N N . GLN A 1 204 ? -61.189 -2.140 118.742 1.00 83.00 204 GLN A N 1
ATOM 1594 C CA . GLN A 1 204 ? -60.360 -2.152 119.953 1.00 83.00 204 GLN A CA 1
ATOM 1595 C C . GLN A 1 204 ? -60.809 -1.107 120.986 1.00 83.00 204 GLN A C 1
ATOM 1597 O O . GLN A 1 204 ? -60.857 -1.421 122.170 1.00 83.00 204 GLN A O 1
ATOM 1602 N N . THR A 1 205 ? -61.158 0.114 120.569 1.00 81.50 205 THR A N 1
ATOM 1603 C CA . THR A 1 205 ? -61.649 1.151 121.493 1.00 81.50 205 THR A CA 1
ATOM 1604 C C . THR A 1 205 ? -63.035 0.830 122.042 1.00 81.50 205 THR A C 1
ATOM 1606 O O . THR A 1 205 ? -63.254 1.027 123.233 1.00 81.50 205 THR A O 1
ATOM 1609 N N . LEU A 1 206 ? -63.946 0.290 121.222 1.00 80.31 206 LEU A N 1
ATOM 1610 C CA . LEU A 1 206 ? -65.270 -0.148 121.677 1.00 80.31 206 LEU A CA 1
ATOM 1611 C C . LEU A 1 206 ? -65.154 -1.241 122.747 1.00 80.31 206 LEU A C 1
ATOM 1613 O O . LEU A 1 206 ? -65.852 -1.197 123.752 1.00 80.31 206 LEU A O 1
ATOM 1617 N N . ASN A 1 207 ? -64.227 -2.183 122.558 1.00 74.12 207 ASN A N 1
ATOM 1618 C CA . ASN A 1 207 ? -63.983 -3.262 123.510 1.00 74.12 207 ASN A CA 1
ATOM 1619 C C . ASN A 1 207 ? -63.388 -2.769 124.844 1.00 74.12 207 ASN A C 1
ATOM 1621 O O . ASN A 1 207 ? -63.592 -3.414 125.860 1.00 74.12 207 ASN A O 1
ATOM 1625 N N . ASN A 1 208 ? -62.688 -1.628 124.849 1.00 74.31 208 ASN A N 1
ATOM 1626 C CA . ASN A 1 208 ? -62.102 -1.024 126.053 1.00 74.31 208 ASN A CA 1
ATOM 1627 C C . ASN A 1 208 ? -63.040 -0.034 126.777 1.00 74.31 208 ASN A C 1
ATOM 1629 O O . ASN A 1 208 ? -62.697 0.424 127.859 1.00 74.31 208 ASN A O 1
ATOM 1633 N N . GLY A 1 209 ? -64.164 0.363 126.167 1.00 61.72 209 GLY A N 1
ATOM 1634 C CA . GLY A 1 209 ? -65.150 1.286 126.755 1.00 61.72 209 GLY A CA 1
ATOM 1635 C C . GLY A 1 209 ? -66.399 0.601 127.324 1.00 61.72 209 GLY A C 1
ATOM 1636 O O . GLY A 1 209 ? -67.346 1.291 127.692 1.00 61.72 209 GLY A O 1
ATOM 1637 N N . ILE A 1 210 ? -66.427 -0.735 127.321 1.00 57.03 210 ILE A N 1
ATOM 1638 C CA . ILE A 1 210 ? -67.503 -1.576 127.876 1.00 57.03 210 ILE A CA 1
ATOM 1639 C C . ILE A 1 210 ? -67.126 -2.125 129.277 1.00 57.03 210 ILE A C 1
ATOM 1641 O O . ILE A 1 210 ? -67.965 -2.746 129.926 1.00 57.03 210 ILE A O 1
ATOM 1645 N N . ASP A 1 211 ? -65.922 -1.816 129.772 1.00 50.09 211 ASP A N 1
ATOM 1646 C CA . ASP A 1 211 ? -65.469 -2.032 131.160 1.00 50.09 211 ASP A CA 1
ATOM 1647 C C . ASP A 1 211 ? -65.539 -0.728 131.978 1.00 50.09 211 ASP A C 1
ATOM 1649 O O . ASP A 1 211 ? -65.855 -0.803 133.190 1.00 50.09 211 ASP A O 1
#

Secondary structure (DSSP, 8-state):
-HHHHHHHHHHHHHHHHHHHHHHHHHHHHHHHHHHHHHHHHHHHHHHHHHHHSTTTHHHHHHHHHHHHHHHHHHHHHHHHHHHHHHHHHHHHHHHHHHHHHHHHHHHHHHHHHHHHHHHHHHHHHHHHHHHHHHHHHHHHHHHHHHHHHHHHHHHHHHHHHHHHHHHHHHHHHHHHHHHHHHHHHHHHHHHHHHHHHHHHHHHHHHHHS--

Mean predicted aligned error: 11.92 Å

Solvent-accessible surface area (backbone atoms only — not comparable to full-atom values): 10838 Å² total; per-residue (Å²): 120,78,76,66,70,52,50,60,55,52,52,52,53,52,34,54,50,48,39,53,51,25,54,50,49,42,51,55,30,53,53,50,34,51,52,19,52,52,42,29,52,52,15,51,54,43,29,55,54,18,72,74,43,100,76,16,72,66,48,30,54,52,16,53,50,43,30,51,51,16,54,51,46,35,53,52,29,56,52,51,40,52,52,25,53,51,51,35,51,50,35,52,52,51,53,54,52,50,54,54,48,50,55,51,50,50,56,51,50,53,52,49,54,52,50,52,53,49,51,56,49,51,53,54,51,51,53,54,48,54,53,52,49,53,53,49,53,53,51,50,54,55,49,53,54,51,49,54,52,51,53,53,54,51,52,52,50,55,52,52,50,55,54,49,51,54,50,51,51,53,50,51,56,52,51,54,53,52,51,51,53,51,52,52,52,52,51,52,51,51,51,51,53,49,51,53,51,51,51,53,50,52,53,54,51,55,66,66,71,77,117

Nearest PDB structures (foldseek):
  3ja6-assembly1_H  TM=7.832E-01  e=2.147E-04  Escherichia coli
  3ja6-assembly1_I  TM=7.472E-01  e=3.428E-04  Escherichia coli
  3vkg-assembly2_A  TM=7.127E-01  e=2.804E+00  Dictyostelium discoideum
  8i21-assembly1_A  TM=6.248E-01  e=5.658E+00  Saccharomyces cerevisiae S288C

Radius of gyration: 68.28 Å; Cα contacts (8 Å, |Δi|>4): 75; chains: 1; bounding box: 120×28×202 Å